Protein AF-A0AAJ4A2T1-F1 (afdb_monomer)

Secondary structure (DSSP, 8-state):
-PPPBPBHHHHHTT-BS-SSB-TT-PBPPS-TT-EEEEESSSSEEEEEESPSSB-EEEEEESS--SS---GGGS---HHHHHHHHHHHHHHHHHHHHSHHHHHHHH-EE-TT-TTS--EEE---HHHHHHHTT---SEEEEES-HHHHHHHHHEEEETTTTEEEE--S-PEEEEEEEEHHHHHHH-SSEEE-----SSHHHHHTTEEEEEPPTT--GGG-TTEEEEEEE--HHHHHHHHHHTGGGTTTS---HHHHHHHHHHH-SEEEHHHHHHHHHHH---HHHHHHHHHHTT-EEES-------S-HHHHHHHHHHHHHHHHHHB---B-----

Structure (mmCIF, N/CA/C/O backbone):
data_AF-A0AAJ4A2T1-F1
#
_entry.id   AF-A0AAJ4A2T1-F1
#
loop_
_atom_site.group_PDB
_atom_site.id
_atom_site.type_symbol
_atom_site.label_atom_id
_atom_site.label_alt_id
_atom_site.label_comp_id
_atom_site.label_asym_id
_atom_site.label_entity_id
_atom_site.label_seq_id
_atom_site.pdbx_PDB_ins_code
_atom_site.Cartn_x
_atom_site.Cartn_y
_atom_site.Cartn_z
_atom_site.occupancy
_atom_site.B_iso_or_equiv
_atom_site.auth_seq_id
_atom_site.auth_comp_id
_atom_site.auth_asym_id
_atom_site.auth_atom_id
_atom_site.pdbx_PDB_model_num
ATOM 1 N N . MET A 1 1 ? 24.682 19.706 -18.556 1.00 49.44 1 MET A N 1
ATOM 2 C CA . MET A 1 1 ? 23.283 20.122 -18.318 1.00 49.44 1 MET A CA 1
ATOM 3 C C . MET A 1 1 ? 22.646 18.964 -17.571 1.00 49.44 1 MET A C 1
ATOM 5 O O . MET A 1 1 ? 22.639 17.881 -18.144 1.00 49.44 1 MET A O 1
ATOM 9 N N . GLN A 1 2 ? 22.274 19.128 -16.295 1.00 54.22 2 GLN A N 1
ATOM 10 C CA . GLN A 1 2 ? 21.645 18.034 -15.541 1.00 54.22 2 GLN A CA 1
ATOM 11 C C . GLN A 1 2 ? 20.375 17.604 -16.276 1.00 54.22 2 GLN A C 1
ATOM 13 O O . GLN A 1 2 ? 19.576 18.455 -16.674 1.00 54.22 2 GLN A O 1
ATOM 18 N N . LYS A 1 3 ? 20.230 16.302 -16.519 1.00 74.44 3 LYS A N 1
ATOM 19 C CA . LYS A 1 3 ? 19.003 15.753 -17.091 1.00 74.44 3 LYS A CA 1
ATOM 20 C C . LYS A 1 3 ? 18.081 15.473 -15.920 1.00 74.44 3 LYS A C 1
ATOM 22 O O . LYS A 1 3 ? 18.409 14.659 -15.064 1.00 74.44 3 LYS A O 1
ATOM 27 N N . ASP A 1 4 ? 16.954 16.169 -15.876 1.00 86.88 4 ASP A N 1
ATOM 28 C CA . ASP A 1 4 ? 15.946 15.905 -14.856 1.00 86.88 4 ASP A CA 1
ATOM 29 C C . ASP A 1 4 ? 15.394 14.465 -14.985 1.00 86.88 4 ASP A C 1
ATOM 31 O O . ASP A 1 4 ? 15.573 13.808 -16.021 1.00 86.88 4 ASP A O 1
ATOM 35 N N . ILE A 1 5 ? 14.753 13.967 -13.927 1.00 91.50 5 ILE A N 1
ATOM 36 C CA . ILE A 1 5 ? 13.994 12.703 -13.929 1.00 91.50 5 ILE A CA 1
ATOM 37 C C . ILE A 1 5 ? 12.596 12.913 -14.519 1.00 91.50 5 ILE A C 1
ATOM 39 O O . ILE A 1 5 ? 12.083 14.032 -14.563 1.00 91.50 5 ILE A O 1
ATOM 43 N N . GLN A 1 6 ? 11.969 11.833 -14.987 1.00 91.38 6 GLN A N 1
ATOM 44 C CA . GLN A 1 6 ? 10.677 11.902 -15.671 1.00 91.38 6 GLN A CA 1
ATOM 45 C C . GLN A 1 6 ? 9.545 12.276 -14.711 1.00 91.38 6 GLN A C 1
ATOM 47 O O . GLN A 1 6 ? 9.468 11.760 -13.596 1.00 91.38 6 GLN A O 1
ATOM 52 N N . THR A 1 7 ? 8.607 13.105 -15.168 1.00 91.94 7 THR A N 1
ATOM 53 C CA . THR A 1 7 ? 7.273 13.207 -14.552 1.00 91.94 7 THR A CA 1
ATOM 54 C C . THR A 1 7 ? 6.453 11.942 -14.823 1.00 91.94 7 THR A C 1
ATOM 56 O O . THR A 1 7 ? 6.812 11.127 -15.675 1.00 91.94 7 THR A O 1
ATOM 59 N N . LEU A 1 8 ? 5.314 11.776 -14.139 1.00 88.69 8 LEU A N 1
ATOM 60 C CA . LEU A 1 8 ? 4.406 10.653 -14.402 1.00 88.69 8 LEU A CA 1
ATOM 61 C C . LEU A 1 8 ? 3.943 10.603 -15.870 1.00 88.69 8 LEU A C 1
ATOM 63 O O . LEU A 1 8 ? 3.938 9.529 -16.466 1.00 88.69 8 LEU A O 1
ATOM 67 N N . ASP A 1 9 ? 3.629 11.752 -16.469 1.00 87.62 9 ASP A N 1
ATOM 68 C CA . ASP A 1 9 ? 3.189 11.830 -17.867 1.00 87.62 9 ASP A CA 1
ATOM 69 C C . ASP A 1 9 ? 4.309 11.419 -18.833 1.00 87.62 9 ASP A C 1
ATOM 71 O O . ASP A 1 9 ? 4.089 10.614 -19.739 1.00 87.62 9 ASP A O 1
ATOM 75 N N . GLN A 1 10 ? 5.537 11.895 -18.599 1.00 89.50 10 GLN A N 1
ATOM 76 C CA . GLN A 1 10 ? 6.717 11.507 -19.383 1.00 89.50 10 GLN A CA 1
ATOM 77 C C . GLN A 1 10 ? 7.077 10.029 -19.203 1.00 89.50 10 GLN A C 1
ATOM 79 O O . GLN A 1 10 ? 7.546 9.381 -20.131 1.00 89.50 10 GLN A O 1
ATOM 84 N N . TYR A 1 11 ? 6.858 9.473 -18.017 1.00 89.56 11 TYR A N 1
ATOM 85 C CA . TYR A 1 11 ? 7.044 8.050 -17.775 1.00 89.56 11 TYR A CA 1
ATOM 86 C C . TYR A 1 11 ? 5.949 7.207 -18.441 1.00 89.56 11 TYR A C 1
ATOM 88 O O . TYR A 1 11 ? 6.238 6.135 -18.965 1.00 89.56 11 TYR A O 1
ATOM 96 N N . SER A 1 12 ? 4.706 7.696 -18.498 1.00 88.69 12 SER A N 1
ATOM 97 C CA . SER A 1 12 ? 3.583 6.968 -19.106 1.00 88.69 12 SER A CA 1
ATOM 98 C C . SER A 1 12 ? 3.825 6.637 -20.581 1.00 88.69 12 SER A C 1
ATOM 100 O O . SER A 1 12 ? 3.495 5.540 -21.036 1.00 88.69 12 SER A O 1
ATOM 102 N N . ILE A 1 13 ? 4.487 7.536 -21.320 1.00 88.31 13 ILE A N 1
ATOM 103 C CA . ILE A 1 13 ? 4.855 7.281 -22.714 1.00 88.31 13 ILE A CA 1
ATOM 104 C C . ILE A 1 13 ? 5.951 6.228 -22.837 1.00 88.31 13 ILE A C 1
ATOM 106 O O . ILE A 1 13 ? 6.105 5.690 -23.914 1.00 88.31 13 ILE A O 1
ATOM 110 N N . MET A 1 14 ? 6.689 5.896 -21.777 1.00 87.88 14 MET A N 1
ATOM 111 C CA . MET A 1 14 ? 7.710 4.843 -21.794 1.00 87.88 14 MET A CA 1
ATOM 112 C C . MET A 1 14 ? 7.142 3.453 -21.495 1.00 87.88 14 MET A C 1
ATOM 114 O O . MET A 1 14 ? 7.846 2.466 -21.701 1.00 87.88 14 MET A O 1
ATOM 118 N N . LEU A 1 15 ? 5.898 3.371 -21.012 1.00 89.81 15 LEU A N 1
ATOM 119 C CA . LEU A 1 15 ? 5.238 2.113 -20.685 1.00 89.81 15 LEU A CA 1
ATOM 120 C C . LEU A 1 15 ? 4.867 1.323 -21.951 1.00 89.81 15 LEU A C 1
ATOM 122 O O . LEU A 1 15 ? 4.415 1.884 -22.963 1.00 89.81 15 LEU A O 1
ATOM 126 N N . CYS A 1 16 ? 5.029 0.008 -21.872 1.00 84.50 16 CYS A N 1
ATOM 127 C CA . CYS A 1 16 ? 4.713 -0.962 -22.914 1.00 84.50 16 CYS A CA 1
ATOM 128 C C . CYS A 1 16 ? 4.432 -2.355 -22.324 1.00 84.50 16 CYS A C 1
ATOM 130 O O . CYS A 1 16 ? 4.501 -2.566 -21.111 1.00 84.50 16 CYS A O 1
ATOM 132 N N . ASP A 1 17 ? 4.105 -3.303 -23.203 1.00 76.06 17 ASP A N 1
ATOM 133 C CA . ASP A 1 17 ? 3.846 -4.696 -22.823 1.00 76.06 17 ASP A CA 1
ATOM 134 C C . ASP A 1 17 ? 5.141 -5.446 -22.476 1.00 76.06 17 ASP A C 1
ATOM 136 O O . ASP A 1 17 ? 5.145 -6.326 -21.615 1.00 76.06 17 ASP A O 1
ATOM 140 N N . ASP A 1 18 ? 6.259 -5.075 -23.109 1.00 73.25 18 ASP A N 1
ATOM 141 C CA . ASP A 1 18 ? 7.583 -5.582 -22.753 1.00 73.25 18 ASP A CA 1
ATOM 142 C C . ASP A 1 18 ? 8.094 -4.872 -21.489 1.00 73.25 18 ASP A C 1
ATOM 144 O O . ASP A 1 18 ? 8.057 -3.650 -21.353 1.00 73.25 18 ASP A O 1
ATOM 148 N N . THR A 1 19 ? 8.566 -5.660 -20.529 1.00 77.56 19 THR A N 1
ATOM 149 C CA . THR A 1 19 ? 9.046 -5.158 -19.237 1.00 77.56 19 THR A CA 1
ATOM 150 C C . THR A 1 19 ? 10.518 -4.746 -19.257 1.00 77.56 19 THR A C 1
ATOM 152 O O . THR A 1 19 ? 10.951 -4.007 -18.369 1.00 77.56 19 THR A O 1
ATOM 155 N N . LEU A 1 20 ? 11.284 -5.212 -20.248 1.00 79.88 20 LEU A N 1
ATOM 156 C CA . LEU A 1 20 ? 12.732 -5.055 -20.349 1.00 79.88 20 LEU A CA 1
ATOM 157 C C . LEU A 1 20 ? 13.148 -4.031 -21.398 1.00 79.88 20 LEU A C 1
ATOM 159 O O . LEU A 1 20 ? 14.115 -3.319 -21.146 1.00 79.88 20 LEU A O 1
ATOM 163 N N . ILE A 1 21 ? 12.473 -3.938 -22.545 1.00 83.06 21 ILE A N 1
ATOM 164 C CA . ILE A 1 21 ? 12.828 -2.977 -23.600 1.00 83.06 21 ILE A CA 1
ATOM 165 C C . ILE A 1 21 ? 11.588 -2.216 -24.046 1.00 83.06 21 ILE A C 1
ATOM 167 O O . ILE A 1 21 ? 10.609 -2.823 -24.462 1.00 83.06 21 ILE A O 1
ATOM 171 N N . ASN A 1 22 ? 11.631 -0.884 -23.996 1.00 84.69 22 ASN A N 1
ATOM 172 C CA . ASN A 1 22 ? 10.524 -0.072 -24.499 1.00 84.69 22 ASN A CA 1
ATOM 173 C C . ASN A 1 22 ? 10.656 0.269 -25.991 1.00 84.69 22 ASN A C 1
ATOM 175 O O . ASN A 1 22 ? 11.681 0.030 -26.626 1.00 84.69 22 ASN A O 1
ATOM 179 N N . HIS A 1 23 ? 9.625 0.894 -26.559 1.00 84.00 23 HIS A N 1
ATOM 180 C CA . HIS A 1 23 ? 9.595 1.275 -27.978 1.00 84.00 23 HIS A CA 1
ATOM 181 C C . HIS A 1 23 ? 10.590 2.383 -28.365 1.00 84.00 23 HIS A C 1
ATOM 183 O O . HIS A 1 23 ? 10.764 2.646 -29.550 1.00 84.00 23 HIS A O 1
ATOM 189 N N . PHE A 1 24 ? 11.268 3.006 -27.395 1.00 83.94 24 PHE A N 1
ATOM 190 C CA . PHE A 1 24 ? 12.404 3.903 -27.634 1.00 83.94 24 PHE A CA 1
ATOM 191 C C . PHE A 1 24 ? 13.757 3.169 -27.596 1.00 83.94 24 PHE A C 1
ATOM 193 O O . PHE A 1 24 ? 14.802 3.812 -27.661 1.00 83.94 24 PHE A O 1
ATOM 200 N N . GLY A 1 25 ? 13.768 1.840 -27.435 1.00 83.00 25 GLY A N 1
ATOM 201 C CA . GLY A 1 25 ? 14.989 1.043 -27.282 1.00 83.00 25 GLY A CA 1
ATOM 202 C C . GLY A 1 25 ? 15.668 1.203 -25.918 1.00 83.00 25 GLY A C 1
ATOM 203 O O . GLY A 1 25 ? 16.828 0.827 -25.755 1.00 83.00 25 GLY A O 1
ATOM 204 N N . CYS A 1 26 ? 14.982 1.771 -24.919 1.00 82.94 26 CYS A N 1
ATOM 205 C CA . CYS A 1 26 ? 15.522 1.859 -23.565 1.00 82.94 26 CYS A CA 1
ATOM 206 C C . CYS A 1 26 ? 15.451 0.493 -22.889 1.00 82.94 26 CYS A C 1
ATOM 208 O O . CYS A 1 26 ? 14.401 -0.139 -22.908 1.00 82.94 26 CYS A O 1
ATOM 210 N N . HIS A 1 27 ? 16.531 0.094 -22.216 1.00 83.94 27 HIS A N 1
ATOM 211 C CA . HIS A 1 27 ? 16.577 -1.130 -21.420 1.00 83.94 27 HIS A CA 1
ATOM 212 C C . HIS A 1 27 ? 16.267 -0.849 -19.949 1.00 83.94 27 HIS A C 1
ATOM 214 O O . HIS A 1 27 ? 16.891 0.031 -19.345 1.00 83.94 27 HIS A O 1
ATOM 220 N N . SER A 1 28 ? 15.342 -1.609 -19.368 1.00 83.88 28 SER A N 1
ATOM 221 C CA . SER A 1 28 ? 15.117 -1.675 -17.929 1.00 83.88 28 SER A CA 1
ATOM 222 C C . SER A 1 28 ? 16.105 -2.640 -17.277 1.00 83.88 28 SER A C 1
ATOM 224 O O . SER A 1 28 ? 16.678 -3.520 -17.922 1.00 83.88 28 SER A O 1
ATOM 226 N N . THR A 1 29 ? 16.319 -2.477 -15.974 1.00 85.00 29 THR A N 1
ATOM 227 C CA . THR A 1 29 ? 17.122 -3.427 -15.205 1.00 85.00 29 THR A CA 1
ATOM 228 C C . THR A 1 29 ? 16.340 -4.729 -14.983 1.00 85.00 29 THR A C 1
ATOM 230 O O . THR A 1 29 ? 15.153 -4.683 -14.665 1.00 85.00 29 THR A O 1
ATOM 233 N N . PRO A 1 30 ? 16.986 -5.908 -15.076 1.00 83.50 30 PRO A N 1
ATOM 234 C CA . PRO A 1 30 ? 16.339 -7.182 -14.757 1.00 83.50 30 PRO A CA 1
ATOM 235 C C . PRO A 1 30 ? 16.111 -7.376 -13.246 1.00 83.50 30 PRO A C 1
ATOM 237 O O . PRO A 1 30 ? 15.516 -8.369 -12.823 1.00 83.50 30 PRO A O 1
ATOM 240 N N . ARG A 1 31 ? 16.607 -6.456 -12.406 1.00 89.31 31 ARG A N 1
ATOM 241 C CA . ARG A 1 31 ? 16.460 -6.507 -10.950 1.00 89.31 31 ARG A CA 1
ATOM 242 C C . ARG A 1 31 ? 15.002 -6.290 -10.541 1.00 89.31 31 ARG A C 1
ATOM 244 O O . ARG A 1 31 ? 14.460 -5.198 -10.690 1.00 89.31 31 ARG A O 1
ATOM 251 N N . LYS A 1 32 ? 14.379 -7.325 -9.969 1.00 88.94 32 LYS A N 1
ATOM 252 C CA . LYS A 1 32 ? 12.973 -7.307 -9.518 1.00 88.94 32 LYS A CA 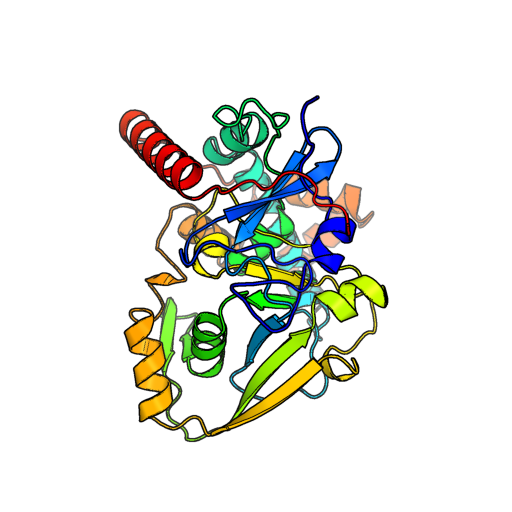1
ATOM 253 C C . LYS A 1 32 ? 12.703 -6.378 -8.326 1.00 88.94 32 LYS A C 1
ATOM 255 O O . LYS A 1 32 ? 11.537 -6.105 -8.041 1.00 88.94 32 LYS A O 1
ATOM 260 N N . ASP A 1 33 ? 13.745 -5.952 -7.623 1.00 91.12 33 ASP A N 1
ATOM 261 C CA . ASP A 1 33 ? 13.714 -5.095 -6.436 1.00 91.12 33 ASP A CA 1
ATOM 262 C C . ASP A 1 33 ? 14.127 -3.643 -6.726 1.00 91.12 33 ASP A C 1
ATOM 264 O O . ASP A 1 33 ? 14.125 -2.817 -5.810 1.00 91.12 33 ASP A O 1
ATOM 268 N N . ALA A 1 34 ? 14.465 -3.318 -7.978 1.00 93.56 34 ALA A N 1
ATOM 269 C CA . ALA A 1 34 ? 14.854 -1.969 -8.362 1.00 93.56 34 ALA A CA 1
ATOM 270 C C . ALA A 1 34 ? 13.717 -0.956 -8.169 1.00 93.56 34 ALA A C 1
ATOM 272 O O . ALA A 1 34 ? 12.530 -1.285 -8.265 1.00 93.56 34 ALA A O 1
ATOM 273 N N . LEU A 1 35 ? 14.117 0.289 -7.911 1.00 94.38 35 LEU A N 1
ATOM 274 C CA . LEU A 1 35 ? 13.230 1.422 -7.687 1.00 94.38 35 LEU A CA 1
ATOM 275 C C . LEU A 1 35 ? 13.558 2.556 -8.661 1.00 94.38 35 LEU A C 1
ATOM 277 O O . LEU A 1 35 ? 14.717 2.948 -8.791 1.00 94.38 35 LEU A O 1
ATOM 281 N N . PHE A 1 36 ? 12.544 3.113 -9.312 1.00 93.00 36 PHE A N 1
ATOM 282 C CA . PHE A 1 36 ? 12.698 4.137 -10.343 1.00 93.00 36 PHE A CA 1
ATOM 283 C C . PHE A 1 36 ? 12.150 5.476 -9.847 1.00 93.00 36 PHE A C 1
ATOM 285 O O . PHE A 1 36 ? 10.963 5.560 -9.517 1.00 93.00 36 PHE A O 1
ATOM 292 N N . PRO A 1 37 ? 12.988 6.520 -9.755 1.00 94.19 37 PRO A N 1
ATOM 293 C CA . PRO A 1 37 ? 12.549 7.830 -9.321 1.00 94.19 37 PRO A CA 1
ATOM 294 C C . PRO A 1 37 ? 11.722 8.532 -10.396 1.00 94.19 37 PRO A C 1
ATOM 296 O O . PRO A 1 37 ? 12.181 8.676 -11.525 1.00 94.19 37 PRO A O 1
ATOM 299 N N . LEU A 1 38 ? 10.542 9.024 -10.018 1.00 93.19 38 LEU A N 1
ATOM 300 C CA . LEU A 1 38 ? 9.712 9.912 -10.831 1.00 93.19 38 LEU A CA 1
ATOM 301 C C . LEU A 1 38 ? 9.504 11.249 -10.130 1.00 93.19 38 LEU A C 1
ATOM 303 O O . LEU A 1 38 ? 9.219 11.292 -8.932 1.00 93.19 38 LEU A O 1
ATOM 307 N N . LYS A 1 39 ? 9.591 12.338 -10.888 1.00 94.19 39 LYS A N 1
ATOM 308 C CA . LYS A 1 39 ? 9.355 13.698 -10.411 1.00 94.19 39 LYS A CA 1
ATOM 309 C C . LYS A 1 39 ? 7.880 13.899 -10.075 1.00 94.19 39 LYS A C 1
ATOM 311 O O . LYS A 1 39 ? 7.010 13.702 -10.923 1.00 94.19 39 LYS A O 1
ATOM 316 N N . VAL A 1 40 ? 7.609 14.342 -8.849 1.00 93.00 40 VAL A N 1
ATOM 317 C CA . VAL A 1 40 ? 6.277 14.803 -8.420 1.00 93.00 40 VAL A CA 1
ATOM 318 C C . VAL A 1 40 ? 6.179 16.314 -8.585 1.00 93.00 40 VAL A C 1
ATOM 320 O O . VAL A 1 40 ? 5.199 16.828 -9.114 1.00 93.00 40 VAL A O 1
ATOM 323 N N . ASN A 1 41 ? 7.195 17.022 -8.099 1.00 93.38 41 ASN A N 1
ATOM 324 C CA . ASN A 1 41 ? 7.369 18.467 -8.194 1.00 93.38 41 ASN A CA 1
ATOM 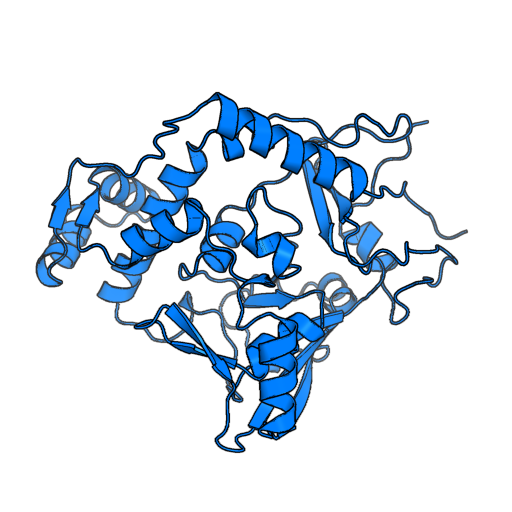325 C C . ASN A 1 41 ? 8.875 18.777 -8.110 1.00 93.38 41 ASN A C 1
ATOM 327 O O . ASN A 1 41 ? 9.690 17.860 -8.073 1.00 93.38 41 ASN A O 1
ATOM 331 N N . ASP A 1 42 ? 9.264 20.050 -8.076 1.00 92.62 42 ASP A N 1
ATOM 332 C CA . ASP A 1 42 ? 10.682 20.448 -8.069 1.00 92.62 42 ASP A CA 1
ATOM 333 C C . ASP A 1 42 ? 11.460 20.030 -6.810 1.00 92.62 42 ASP A C 1
ATOM 335 O O . ASP A 1 42 ? 12.684 20.097 -6.806 1.00 92.62 42 ASP A O 1
ATOM 339 N N . ASN A 1 43 ? 10.775 19.581 -5.754 1.00 93.62 43 ASN A N 1
ATOM 340 C CA . ASN A 1 43 ? 11.390 19.193 -4.484 1.00 93.62 43 ASN A CA 1
ATOM 341 C C . ASN A 1 43 ? 11.209 17.711 -4.138 1.00 93.62 43 ASN A C 1
ATOM 343 O O . ASN A 1 43 ? 11.964 17.187 -3.319 1.00 93.62 43 ASN A O 1
ATOM 347 N N . GLU A 1 44 ? 10.209 17.037 -4.710 1.00 95.69 44 GLU A N 1
ATOM 348 C CA . GLU A 1 44 ? 9.813 15.684 -4.320 1.00 95.69 44 GLU A CA 1
ATOM 349 C C . GLU A 1 44 ? 9.783 14.699 -5.492 1.00 95.69 44 GLU A C 1
ATOM 351 O O . GLU A 1 44 ? 9.359 15.023 -6.606 1.00 95.69 44 GLU A O 1
ATOM 356 N N . CYS A 1 45 ? 10.155 13.455 -5.197 1.00 95.12 45 CYS A N 1
ATOM 357 C CA . CYS A 1 45 ? 10.045 12.316 -6.092 1.00 95.12 45 CYS A CA 1
ATOM 358 C C . CYS A 1 45 ? 9.262 11.153 -5.462 1.00 95.12 45 CYS A C 1
ATOM 360 O O . CYS A 1 45 ? 9.125 11.030 -4.243 1.00 95.12 45 CYS A O 1
ATOM 362 N N . LEU A 1 46 ? 8.749 10.283 -6.326 1.00 93.69 46 LEU A N 1
ATOM 363 C CA . LEU A 1 46 ? 8.265 8.941 -6.008 1.00 93.69 46 LEU A CA 1
ATOM 364 C C . LEU A 1 46 ? 9.329 7.928 -6.406 1.00 93.69 46 LEU A C 1
ATOM 366 O O . LEU A 1 46 ? 10.061 8.171 -7.355 1.00 93.69 46 LEU A O 1
ATOM 370 N N . LEU A 1 47 ? 9.368 6.773 -5.750 1.00 93.88 47 LEU A N 1
ATOM 371 C CA . LEU A 1 47 ? 10.256 5.668 -6.116 1.00 93.88 47 LEU A CA 1
ATOM 372 C C . LEU A 1 47 ? 9.403 4.455 -6.510 1.00 93.88 47 LEU A C 1
ATOM 374 O O . LEU A 1 47 ? 8.908 3.743 -5.642 1.00 93.88 47 LEU A O 1
ATOM 378 N N . LEU A 1 48 ? 9.172 4.232 -7.803 1.00 92.56 48 LEU A N 1
ATOM 379 C CA . LEU A 1 48 ? 8.303 3.153 -8.284 1.00 92.56 48 LEU A CA 1
ATOM 380 C C . LEU A 1 48 ? 9.021 1.798 -8.318 1.00 92.56 48 LEU A C 1
ATOM 382 O O . LEU A 1 48 ? 10.164 1.746 -8.761 1.00 92.56 48 LEU A O 1
ATOM 386 N N . PRO A 1 49 ? 8.369 0.692 -7.923 1.00 92.06 49 PRO A N 1
ATOM 387 C CA . PRO A 1 49 ? 8.971 -0.633 -7.988 1.00 92.06 49 PRO A CA 1
ATOM 388 C C . PRO A 1 49 ? 9.009 -1.192 -9.410 1.00 92.06 49 PRO A C 1
ATOM 390 O O . PRO A 1 49 ? 8.125 -0.931 -10.226 1.00 92.06 49 PRO A O 1
ATOM 393 N N . ALA A 1 50 ? 10.024 -2.015 -9.666 1.00 90.19 50 ALA A N 1
ATOM 394 C CA . ALA A 1 50 ? 10.173 -2.789 -10.889 1.00 90.19 50 ALA A CA 1
ATOM 395 C C . ALA A 1 50 ? 9.021 -3.789 -11.135 1.00 90.19 50 ALA A C 1
ATOM 397 O O . ALA A 1 50 ? 8.420 -4.295 -10.177 1.00 90.19 50 ALA A O 1
ATOM 398 N N . PRO A 1 51 ? 8.788 -4.184 -12.404 1.00 90.31 51 PRO A N 1
ATOM 399 C CA . PRO A 1 51 ? 9.477 -3.728 -13.627 1.00 90.31 51 PRO A CA 1
ATOM 400 C C . PRO A 1 51 ? 9.157 -2.285 -14.049 1.00 90.31 51 PRO A C 1
ATOM 402 O O . PRO A 1 51 ? 8.035 -1.820 -13.874 1.00 90.31 51 PRO A O 1
ATOM 405 N N . GLU A 1 52 ? 10.140 -1.599 -14.644 1.00 88.44 52 GLU A N 1
ATOM 406 C CA . GLU A 1 52 ? 10.040 -0.179 -15.022 1.00 88.44 52 GLU A CA 1
ATOM 407 C C . GLU A 1 52 ? 9.036 0.078 -16.139 1.00 88.44 52 GLU A C 1
ATOM 409 O O . GLU A 1 52 ? 8.287 1.038 -16.054 1.00 88.44 52 GLU A O 1
ATOM 414 N N . PHE A 1 53 ? 9.019 -0.734 -17.197 1.00 89.44 53 PHE A N 1
ATOM 415 C CA . PHE A 1 53 ? 8.240 -0.409 -18.398 1.00 89.44 53 PHE A CA 1
ATOM 416 C C . PHE A 1 53 ? 6.896 -1.117 -18.482 1.00 89.44 53 PHE A C 1
ATOM 418 O O . PHE A 1 53 ? 6.131 -0.831 -19.394 1.00 89.44 53 PHE A O 1
ATOM 425 N N . SER A 1 54 ? 6.562 -1.975 -17.516 1.00 89.50 54 SER A N 1
ATOM 426 C CA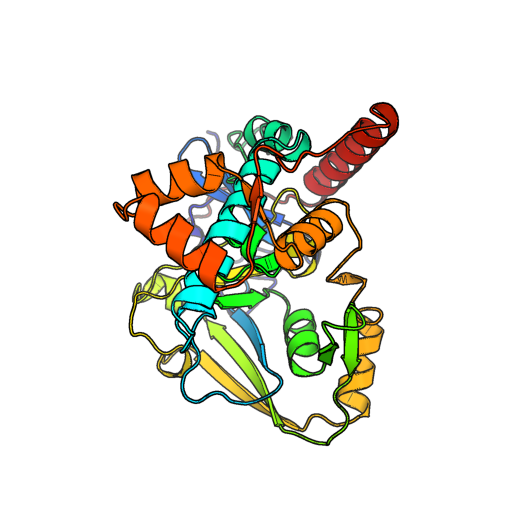 . SER A 1 54 ? 5.275 -2.673 -17.518 1.00 89.50 54 SER A CA 1
ATOM 427 C C . SER A 1 54 ? 4.116 -1.682 -17.472 1.00 89.50 54 SER A C 1
ATOM 429 O O . SER A 1 54 ? 3.940 -0.965 -16.483 1.00 89.50 54 SER A O 1
ATOM 431 N N . ALA A 1 55 ? 3.269 -1.701 -18.498 1.00 90.81 55 ALA A N 1
ATOM 432 C CA . ALA A 1 55 ? 2.002 -0.979 -18.483 1.00 90.81 55 ALA A CA 1
ATOM 433 C C . ALA A 1 55 ? 0.990 -1.591 -17.500 1.00 90.81 55 ALA A C 1
ATOM 435 O O . ALA A 1 55 ? 0.062 -0.912 -17.084 1.00 90.81 55 ALA A O 1
ATOM 436 N N . PHE A 1 56 ? 1.172 -2.838 -17.063 1.00 92.31 56 PHE A N 1
ATOM 437 C CA . PHE A 1 56 ? 0.172 -3.516 -16.243 1.00 92.31 56 PHE A CA 1
ATOM 438 C C . PHE A 1 56 ? 0.359 -3.318 -14.738 1.00 92.31 56 PHE A C 1
ATOM 440 O O . PHE A 1 56 ? 1.483 -3.301 -14.215 1.00 92.31 56 PHE A O 1
ATOM 447 N N . LEU A 1 57 ? -0.783 -3.204 -14.059 1.00 93.62 57 LEU A N 1
ATOM 448 C CA . LEU A 1 57 ? -0.977 -3.362 -12.622 1.00 93.62 57 LEU A CA 1
ATOM 449 C C . LEU A 1 57 ? -1.951 -4.515 -12.373 1.00 93.62 57 LEU A C 1
ATOM 451 O O . LEU A 1 57 ? -2.902 -4.698 -13.129 1.00 93.62 57 LEU A O 1
ATOM 455 N N . TYR A 1 58 ? -1.741 -5.266 -11.299 1.00 95.44 58 TYR A N 1
ATOM 456 C CA . TYR A 1 58 ? -2.480 -6.491 -11.015 1.00 95.44 58 TYR A CA 1
ATOM 457 C C . TYR A 1 58 ? -3.255 -6.400 -9.708 1.00 95.44 58 TYR A C 1
ATOM 459 O O . TYR A 1 58 ? -2.795 -5.800 -8.733 1.00 95.44 58 TYR A O 1
ATOM 467 N N . ARG A 1 59 ? -4.421 -7.044 -9.667 1.00 95.31 59 ARG A N 1
ATOM 468 C CA . ARG A 1 59 ? -5.222 -7.195 -8.450 1.00 95.31 59 ARG A CA 1
ATOM 469 C C . ARG A 1 59 ? -5.861 -8.575 -8.418 1.00 95.31 59 ARG A C 1
ATOM 471 O O . ARG A 1 59 ? -6.583 -8.935 -9.336 1.00 95.31 59 ARG A O 1
ATOM 478 N N . GLY A 1 60 ? -5.635 -9.309 -7.336 1.00 95.88 60 GLY A N 1
ATOM 479 C CA . GLY A 1 60 ? -6.306 -10.576 -7.071 1.00 95.88 60 GLY A CA 1
ATOM 480 C C . GLY A 1 60 ? -7.477 -10.405 -6.115 1.00 95.88 60 GLY A C 1
ATOM 481 O O . GLY A 1 60 ? -7.386 -9.641 -5.151 1.00 95.88 60 GLY A O 1
ATOM 482 N N . GLN A 1 61 ? -8.571 -11.112 -6.378 1.00 94.62 61 GLN A N 1
ATOM 483 C CA . GLN A 1 61 ? -9.702 -11.246 -5.465 1.00 94.62 61 GLN A CA 1
ATOM 484 C C . GLN A 1 61 ? -10.100 -12.713 -5.352 1.00 94.62 61 GLN A C 1
ATOM 486 O O . GLN A 1 61 ? -10.132 -13.431 -6.343 1.00 94.62 61 GLN A O 1
ATOM 491 N N . ASN A 1 62 ? -10.435 -13.147 -4.146 1.00 93.56 62 ASN A N 1
ATOM 492 C CA . ASN A 1 62 ? -10.931 -14.494 -3.875 1.00 93.56 62 ASN A CA 1
ATOM 493 C C . ASN A 1 62 ? -12.320 -14.780 -4.473 1.00 93.56 62 ASN A C 1
ATOM 495 O O . ASN A 1 62 ? -12.721 -15.933 -4.527 1.00 93.56 62 ASN A O 1
ATOM 499 N N . GLU A 1 63 ? -13.046 -13.747 -4.901 1.00 92.81 63 GLU A N 1
ATOM 500 C CA . GLU A 1 63 ? -14.350 -13.852 -5.552 1.00 92.81 63 GLU A CA 1
ATOM 501 C C . GLU A 1 63 ? -14.604 -12.643 -6.468 1.00 92.81 63 GLU A C 1
ATOM 503 O O . GLU A 1 63 ? -13.950 -11.595 -6.358 1.00 92.81 63 GLU A O 1
ATOM 508 N N . TYR A 1 64 ? -15.579 -12.777 -7.369 1.00 92.25 64 TYR A N 1
ATOM 509 C CA . TYR A 1 64 ? -16.030 -11.683 -8.221 1.00 92.25 64 TYR A CA 1
ATOM 510 C C . TYR A 1 64 ? -17.021 -10.772 -7.492 1.00 92.25 64 TYR A C 1
ATOM 512 O O . TYR A 1 64 ? -18.028 -11.223 -6.953 1.00 92.25 64 TYR A O 1
ATOM 520 N N . PHE A 1 65 ? -16.785 -9.462 -7.569 1.00 88.75 65 PHE A N 1
ATOM 521 C CA . PHE A 1 65 ? -17.726 -8.447 -7.106 1.00 88.75 65 PHE A CA 1
ATOM 522 C C . PHE A 1 65 ? -18.222 -7.635 -8.299 1.00 88.75 65 PHE A C 1
ATOM 524 O O . PHE A 1 65 ? -17.427 -6.945 -8.937 1.00 88.75 65 PHE A O 1
ATOM 531 N N . GLU A 1 66 ? -19.534 -7.651 -8.553 1.00 86.25 66 GLU A N 1
ATOM 532 C CA . GLU A 1 66 ? -20.165 -6.874 -9.633 1.00 86.25 66 GLU A CA 1
ATOM 533 C C . GLU A 1 66 ? -19.826 -5.378 -9.524 1.00 86.25 66 GLU A C 1
ATOM 535 O O . GLU A 1 66 ? -19.468 -4.733 -10.511 1.00 86.25 66 GLU A O 1
ATOM 540 N N . VAL A 1 67 ? -19.839 -4.855 -8.291 1.00 83.88 67 VAL A N 1
ATOM 541 C CA . VAL A 1 67 ? -19.418 -3.491 -7.959 1.00 83.88 67 VAL A CA 1
ATOM 542 C C . VAL A 1 67 ? -18.079 -3.524 -7.221 1.00 83.88 67 VAL A C 1
ATOM 544 O O . VAL A 1 67 ? -18.018 -3.631 -5.991 1.00 83.88 67 VAL A O 1
ATOM 547 N N . CYS A 1 68 ? -16.987 -3.380 -7.968 1.00 82.00 68 CYS A N 1
ATOM 548 C CA . CYS A 1 68 ? -15.639 -3.295 -7.421 1.00 82.00 68 CYS A CA 1
ATOM 549 C C . CYS A 1 68 ? -15.317 -1.840 -7.036 1.00 82.00 68 CYS A C 1
ATOM 551 O O . CYS A 1 68 ? -15.003 -0.994 -7.877 1.00 82.00 68 CYS A O 1
ATOM 553 N N . LYS A 1 69 ? -15.438 -1.539 -5.733 1.00 80.31 69 LYS A N 1
ATOM 554 C CA . LYS A 1 69 ? -15.183 -0.211 -5.145 1.00 80.31 69 LYS A CA 1
ATOM 555 C C . LYS A 1 69 ? -14.300 -0.277 -3.886 1.00 80.31 69 LYS A C 1
ATOM 557 O O . LYS A 1 69 ? -14.342 -1.289 -3.164 1.00 80.31 69 LYS A O 1
ATOM 562 N N . PRO A 1 70 ? -13.570 0.817 -3.572 1.00 74.62 70 PRO A N 1
ATOM 563 C CA . PRO A 1 70 ? -12.817 0.971 -2.328 1.00 74.62 70 PRO A CA 1
ATOM 564 C C . PRO A 1 70 ? -13.660 0.735 -1.074 1.00 74.62 70 PRO A C 1
ATOM 566 O O . PRO A 1 70 ? -14.863 1.012 -1.054 1.00 74.62 70 PRO A O 1
ATOM 569 N N . THR A 1 71 ? -13.024 0.288 0.008 1.00 70.00 71 THR A N 1
ATOM 570 C CA . THR A 1 71 ? -13.697 -0.151 1.243 1.00 70.00 71 THR A CA 1
ATOM 571 C C . THR A 1 71 ? -14.608 0.918 1.855 1.00 70.00 71 THR A C 1
ATOM 573 O O . THR A 1 71 ? -15.725 0.608 2.264 1.00 70.00 71 THR A O 1
ATOM 576 N N . LEU A 1 72 ? -14.192 2.192 1.877 1.00 71.19 72 LEU A N 1
ATOM 577 C CA . LEU A 1 72 ? -15.016 3.294 2.409 1.00 71.19 72 LEU A CA 1
ATOM 578 C C . LEU A 1 72 ? -16.226 3.673 1.536 1.00 71.19 72 LEU A C 1
ATOM 580 O O . LEU A 1 72 ? -17.109 4.405 2.003 1.00 71.19 72 LEU A O 1
ATOM 584 N N . SER A 1 73 ? -16.270 3.191 0.292 1.00 68.88 73 SER A N 1
ATOM 585 C CA . SER A 1 73 ? -17.390 3.389 -0.637 1.00 68.88 73 SER A CA 1
ATOM 586 C C . SER A 1 73 ? -18.440 2.276 -0.553 1.00 68.88 73 SER A C 1
ATOM 588 O O . SER A 1 73 ? -19.490 2.382 -1.184 1.00 68.88 73 SER A O 1
ATOM 590 N N . ARG A 1 74 ? -18.185 1.217 0.227 1.00 73.06 74 ARG A N 1
ATOM 591 C CA . ARG A 1 74 ? -19.144 0.132 0.480 1.00 73.06 74 ARG A CA 1
ATOM 592 C C . ARG A 1 74 ? -20.138 0.530 1.577 1.00 73.06 74 ARG A C 1
ATOM 594 O O . ARG A 1 74 ? -19.865 1.412 2.394 1.00 73.06 74 ARG A O 1
ATOM 601 N N . LYS A 1 75 ? -21.309 -0.117 1.600 1.00 76.56 75 LYS A N 1
ATOM 602 C CA . LYS A 1 75 ? -22.360 0.146 2.598 1.00 76.56 75 LYS A CA 1
ATOM 603 C C . LYS A 1 75 ? -21.834 -0.171 4.004 1.00 76.56 75 LYS A C 1
ATOM 605 O O . LYS A 1 75 ? -21.371 -1.276 4.257 1.00 76.56 75 LYS A O 1
ATOM 610 N N . MET A 1 76 ? -21.905 0.804 4.907 1.00 83.88 76 MET A N 1
ATOM 611 C CA . MET A 1 76 ? -21.406 0.709 6.282 1.00 83.88 76 MET A CA 1
ATOM 612 C C . MET A 1 76 ? -22.290 1.546 7.204 1.00 83.88 76 MET A C 1
ATOM 614 O O . MET A 1 76 ? -22.787 2.595 6.784 1.00 83.88 76 MET A O 1
ATOM 618 N N . ALA A 1 77 ? -22.477 1.105 8.451 1.00 89.12 77 ALA A N 1
ATOM 619 C CA . ALA A 1 77 ? -23.165 1.912 9.449 1.00 89.12 77 ALA A CA 1
ATOM 620 C C . ALA A 1 77 ? -22.415 3.234 9.680 1.00 89.12 77 ALA A C 1
ATOM 622 O O . ALA A 1 77 ? -21.183 3.292 9.640 1.00 89.12 77 ALA A O 1
ATOM 623 N N . ALA A 1 78 ? -23.157 4.316 9.920 1.00 88.75 78 ALA A N 1
ATOM 624 C CA . ALA A 1 78 ? -22.560 5.636 10.116 1.00 88.75 78 ALA A CA 1
ATOM 625 C C . ALA A 1 78 ? -21.603 5.668 11.322 1.00 88.75 78 ALA A C 1
ATOM 627 O O . ALA A 1 78 ? -20.550 6.303 11.247 1.00 88.75 78 ALA A O 1
ATOM 628 N N . SER A 1 79 ? -21.934 4.943 12.395 1.00 89.38 79 SER A N 1
ATOM 629 C CA . SER A 1 79 ? -21.090 4.788 13.584 1.00 89.38 79 SER A CA 1
ATOM 630 C C . SER A 1 79 ? -19.783 4.056 13.275 1.00 89.38 79 SER A C 1
ATOM 632 O O . SER A 1 79 ? -18.714 4.552 13.625 1.00 89.38 79 SER A O 1
ATOM 634 N N . ASP A 1 80 ? -19.838 2.940 12.544 1.00 89.81 80 ASP A N 1
ATOM 635 C CA . ASP A 1 80 ? -18.646 2.187 12.129 1.00 89.81 80 ASP A CA 1
ATOM 636 C C . ASP A 1 80 ? -17.741 3.010 11.214 1.00 89.81 80 ASP A C 1
ATOM 638 O O . ASP A 1 80 ? -16.510 2.957 11.319 1.00 89.81 80 ASP A O 1
ATOM 642 N N . LYS A 1 81 ? -18.345 3.797 10.317 1.00 90.31 81 LYS A N 1
ATOM 643 C CA . LYS A 1 81 ? -17.614 4.699 9.427 1.00 90.31 81 LYS A CA 1
ATOM 644 C C . LYS A 1 81 ? -16.914 5.796 10.220 1.00 90.31 81 LYS A C 1
ATOM 646 O O . LYS A 1 81 ? -15.732 6.035 9.988 1.00 90.31 81 LYS A O 1
ATOM 651 N N . LEU A 1 82 ? -17.613 6.417 11.170 1.00 93.44 82 LEU A N 1
ATOM 652 C CA . LEU A 1 82 ? -17.034 7.413 12.069 1.00 93.44 82 LEU A CA 1
ATOM 653 C C . LEU A 1 82 ? -15.871 6.819 12.872 1.00 93.44 82 LEU A C 1
ATOM 655 O O . LEU A 1 82 ? -14.780 7.384 12.848 1.00 93.44 82 LEU A O 1
ATOM 659 N N . LYS A 1 83 ? -16.067 5.656 13.509 1.00 94.00 83 LYS A N 1
ATOM 660 C CA . LYS A 1 83 ? -15.013 4.944 14.250 1.00 94.00 83 LYS A CA 1
ATOM 661 C C . LYS A 1 83 ? -13.786 4.697 13.370 1.00 94.00 83 LYS A C 1
ATOM 663 O O . LYS A 1 83 ? -12.680 5.063 13.754 1.00 94.00 83 LYS A O 1
ATOM 668 N N . SER A 1 84 ? -13.995 4.149 12.171 1.00 93.00 84 SER A N 1
ATOM 669 C CA . SER A 1 84 ? -12.910 3.824 11.234 1.00 93.00 84 SER A CA 1
ATOM 670 C C . SER A 1 84 ? -12.118 5.073 10.815 1.00 93.00 84 SER A C 1
ATOM 672 O O . SER A 1 84 ? -10.895 5.022 10.710 1.00 93.00 84 SER A O 1
ATOM 674 N N . ILE A 1 85 ? -12.798 6.207 10.598 1.00 94.06 85 ILE A N 1
ATOM 675 C CA . ILE A 1 85 ? -12.150 7.484 10.259 1.00 94.06 85 ILE A CA 1
ATOM 676 C C . ILE A 1 85 ? -11.305 7.995 11.431 1.00 94.06 85 ILE A C 1
ATOM 678 O O . ILE A 1 85 ? -10.158 8.383 11.223 1.00 94.06 85 ILE A O 1
ATOM 682 N N . LEU A 1 86 ? -11.847 7.982 12.651 1.00 96.19 86 LEU A N 1
ATOM 683 C CA . LEU A 1 86 ? -11.142 8.480 13.834 1.00 96.19 86 LEU A CA 1
ATOM 684 C C . LEU A 1 86 ? -9.928 7.605 14.179 1.00 96.19 86 LEU A C 1
ATOM 686 O O . LEU A 1 86 ? -8.849 8.138 14.404 1.00 96.19 86 LEU A O 1
ATOM 690 N N . GLN A 1 87 ? -10.056 6.277 14.115 1.00 96.31 87 GLN A N 1
ATOM 691 C CA . GLN A 1 87 ? -8.925 5.355 14.288 1.00 96.31 87 GLN A CA 1
ATOM 692 C C . GLN A 1 87 ? -7.822 5.598 13.249 1.00 96.31 87 GLN A C 1
ATOM 694 O O . GLN A 1 87 ? -6.639 5.600 13.579 1.00 96.31 87 GLN A O 1
ATOM 699 N N . LYS A 1 88 ? -8.187 5.871 11.992 1.00 96.06 88 LYS A N 1
ATOM 700 C CA . LYS A 1 88 ? -7.198 6.248 10.978 1.00 96.06 88 LYS A CA 1
ATOM 701 C C . LYS A 1 88 ? -6.496 7.564 11.330 1.00 96.06 88 LYS A C 1
ATOM 703 O O . LYS A 1 88 ? -5.288 7.670 11.156 1.00 96.06 88 LYS A O 1
ATOM 708 N N . ILE A 1 89 ? -7.226 8.560 11.836 1.00 96.12 89 ILE A N 1
ATOM 709 C CA . ILE A 1 89 ? -6.641 9.839 12.270 1.00 96.12 89 ILE A CA 1
ATOM 710 C C . ILE A 1 89 ? -5.654 9.632 13.427 1.00 96.12 89 ILE A C 1
ATOM 712 O O . ILE A 1 89 ? -4.580 10.234 13.382 1.00 96.12 89 ILE A O 1
ATOM 716 N N . GLU A 1 90 ? -5.963 8.767 14.401 1.00 96.81 90 GLU A N 1
ATOM 717 C CA . GLU A 1 90 ? -5.016 8.375 15.462 1.00 96.81 90 GLU A CA 1
ATOM 718 C C . GLU A 1 90 ? -3.716 7.846 14.849 1.00 96.81 90 GLU A C 1
ATOM 720 O O . GLU A 1 90 ? -2.636 8.387 15.092 1.00 96.81 90 GLU A O 1
ATOM 725 N N . PHE A 1 91 ? -3.830 6.849 13.967 1.00 96.56 91 PHE A N 1
ATOM 726 C CA . PHE A 1 91 ? -2.679 6.221 13.326 1.00 96.56 91 PHE A CA 1
ATOM 727 C C . PHE A 1 91 ? -1.834 7.225 12.544 1.00 96.56 91 PHE A C 1
ATOM 729 O O . PHE A 1 91 ? -0.624 7.318 12.748 1.00 96.56 91 PHE A O 1
ATOM 736 N N . LEU A 1 92 ? -2.467 8.035 11.694 1.00 95.81 92 LEU A N 1
ATOM 737 C CA . LEU A 1 92 ? -1.770 9.035 10.891 1.00 95.81 92 LEU A CA 1
ATOM 738 C C . LEU A 1 92 ? -1.086 10.100 11.750 1.00 95.81 92 LEU A C 1
ATOM 740 O O . LEU A 1 92 ? 0.023 10.526 11.423 1.00 95.81 92 LEU A O 1
ATOM 744 N N . SER A 1 93 ? -1.723 10.529 12.839 1.00 94.69 93 SER A N 1
ATOM 745 C CA . SER A 1 93 ? -1.152 11.518 13.757 1.00 94.69 93 SER A CA 1
ATOM 746 C C . SER A 1 93 ? 0.096 10.968 14.443 1.00 94.69 93 SER A C 1
ATOM 748 O O . SER A 1 93 ? 1.115 11.657 14.509 1.00 94.69 93 SER A O 1
ATOM 750 N N . THR A 1 94 ? 0.070 9.705 14.868 1.00 94.75 94 THR A N 1
ATOM 751 C CA . THR A 1 94 ? 1.229 9.044 15.479 1.00 94.75 94 THR A CA 1
ATOM 752 C C . THR A 1 94 ? 2.352 8.816 14.468 1.00 94.75 94 THR A C 1
ATOM 754 O O . THR A 1 94 ? 3.499 9.189 14.729 1.00 94.75 94 THR A O 1
ATOM 757 N N . ILE A 1 95 ? 2.033 8.312 13.274 1.00 94.88 95 ILE A N 1
ATOM 758 C CA . ILE A 1 95 ? 2.991 8.043 12.189 1.00 94.88 95 ILE A CA 1
ATOM 759 C C . ILE A 1 95 ? 3.725 9.299 11.723 1.00 94.88 95 ILE A C 1
ATOM 761 O O . ILE A 1 95 ? 4.938 9.268 11.508 1.00 94.88 95 ILE A O 1
ATOM 765 N N . LYS A 1 96 ? 3.030 10.437 11.638 1.00 93.44 96 LYS A N 1
ATOM 766 C CA . LYS A 1 96 ? 3.640 11.737 11.305 1.00 93.44 96 LYS A CA 1
ATOM 767 C C . LYS A 1 96 ? 4.698 12.182 12.312 1.00 93.44 96 LYS A C 1
ATOM 769 O O . LYS A 1 96 ? 5.610 12.924 11.959 1.00 93.44 96 LYS A O 1
ATOM 774 N N . THR A 1 97 ? 4.586 11.746 13.564 1.00 91.56 97 THR A N 1
ATOM 775 C CA . THR A 1 97 ? 5.556 12.093 14.610 1.00 91.56 97 THR A CA 1
ATOM 776 C C . THR A 1 97 ? 6.701 11.094 14.736 1.00 91.56 97 THR A C 1
ATOM 778 O O . THR A 1 97 ? 7.692 11.415 15.398 1.00 91.56 97 THR A O 1
ATOM 781 N N . TYR A 1 98 ? 6.595 9.928 14.089 1.00 92.25 98 TYR A N 1
ATOM 782 C CA . TYR A 1 98 ? 7.584 8.863 14.184 1.00 92.25 98 TYR A CA 1
ATOM 783 C C . TYR A 1 98 ? 8.948 9.299 13.613 1.00 92.25 98 TYR A C 1
ATOM 785 O O . TYR A 1 98 ? 8.986 9.874 12.519 1.00 92.25 98 TYR A O 1
ATOM 793 N N . PRO A 1 99 ? 10.079 9.046 14.307 1.00 92.12 99 PRO A N 1
ATOM 794 C CA . PRO A 1 99 ? 11.392 9.505 13.852 1.00 92.12 99 PRO A CA 1
ATOM 795 C C . PRO A 1 99 ? 11.786 9.035 12.451 1.00 92.12 99 PRO A C 1
ATOM 797 O O . PRO A 1 99 ? 12.317 9.843 11.693 1.00 92.12 99 PRO A O 1
ATOM 800 N N . LEU A 1 100 ? 11.458 7.797 12.059 1.00 92.44 100 LEU A N 1
ATOM 801 C CA . LEU A 1 100 ? 11.726 7.317 10.697 1.00 92.44 100 LEU A CA 1
ATOM 802 C C . LEU A 1 100 ? 11.028 8.194 9.647 1.00 92.44 100 LEU A C 1
ATOM 804 O O . LEU A 1 100 ? 11.665 8.635 8.695 1.00 92.44 100 LEU A O 1
ATOM 808 N N . THR A 1 101 ? 9.753 8.536 9.861 1.00 93.62 101 THR A N 1
ATOM 809 C CA . THR A 1 101 ? 8.996 9.433 8.974 1.00 93.62 101 THR A CA 1
ATOM 810 C C . THR A 1 101 ? 9.686 10.778 8.835 1.00 93.62 101 THR A C 1
ATOM 812 O O . THR A 1 101 ? 9.904 11.238 7.720 1.00 93.62 101 THR A O 1
ATOM 815 N N . LYS A 1 102 ? 10.073 11.400 9.954 1.00 92.88 102 LYS A N 1
ATOM 816 C CA . LYS A 1 102 ? 10.720 12.723 9.953 1.00 92.88 102 LYS A CA 1
ATOM 817 C C . LYS A 1 102 ? 12.045 12.726 9.193 1.00 92.88 102 LYS A C 1
ATOM 819 O O . LYS A 1 102 ? 12.365 13.695 8.503 1.00 92.88 102 LYS A O 1
ATOM 824 N N . ILE A 1 103 ? 12.806 11.640 9.301 1.00 94.56 103 ILE A N 1
ATOM 825 C CA . ILE A 1 103 ? 14.065 11.477 8.573 1.00 94.56 103 ILE A CA 1
ATOM 826 C C . ILE A 1 103 ? 13.786 11.379 7.071 1.00 94.56 103 ILE A C 1
ATOM 828 O O . ILE A 1 103 ? 14.369 12.130 6.295 1.00 94.56 103 ILE A O 1
ATOM 832 N N . PHE A 1 104 ? 12.832 10.545 6.655 1.00 94.50 104 PHE A N 1
ATOM 833 C CA . PHE A 1 104 ? 12.462 10.417 5.242 1.00 94.50 104 PHE A CA 1
ATOM 834 C C . PHE A 1 104 ? 11.833 11.686 4.644 1.00 94.50 104 PHE A C 1
ATOM 836 O O . PHE A 1 104 ? 12.036 11.956 3.465 1.00 94.50 104 PHE A O 1
ATOM 843 N N . GLN A 1 105 ? 11.133 12.500 5.442 1.00 92.75 105 GLN A N 1
ATOM 844 C CA . GLN A 1 105 ? 10.597 13.800 5.006 1.00 92.75 105 GLN A CA 1
ATOM 845 C C . GLN A 1 105 ? 11.683 14.827 4.667 1.00 92.75 105 GLN A C 1
ATOM 847 O O . GLN A 1 105 ? 11.428 15.791 3.946 1.00 92.75 105 GLN A O 1
ATOM 852 N N . THR A 1 106 ? 12.869 14.691 5.259 1.00 93.06 106 THR A N 1
ATOM 853 C CA . THR A 1 106 ? 13.919 15.713 5.187 1.00 93.06 106 THR A CA 1
ATOM 854 C C . THR A 1 106 ? 15.147 15.257 4.413 1.00 93.06 106 THR A C 1
ATOM 856 O O . THR A 1 106 ? 15.841 16.115 3.865 1.00 93.06 106 THR A O 1
ATOM 859 N N . LYS A 1 107 ? 15.387 13.943 4.314 1.00 94.25 107 LYS A N 1
ATOM 860 C CA . LYS A 1 107 ? 16.489 13.363 3.542 1.00 94.25 107 LYS A CA 1
ATOM 861 C C . LYS A 1 107 ? 16.305 13.613 2.045 1.00 94.25 107 LYS A C 1
ATOM 863 O O . LYS A 1 107 ? 15.242 13.362 1.480 1.00 94.25 107 LYS A O 1
ATOM 868 N N . TYR A 1 108 ? 17.388 14.054 1.418 1.00 94.69 108 TYR A N 1
ATOM 869 C CA . TYR A 1 108 ? 17.519 14.062 -0.028 1.00 94.69 108 TYR A CA 1
ATOM 870 C C . TYR A 1 108 ? 17.958 12.683 -0.534 1.00 94.69 108 TYR A C 1
ATOM 872 O O . TYR A 1 108 ? 18.745 11.972 0.093 1.00 94.69 108 TYR A O 1
ATOM 880 N N . PHE A 1 109 ? 17.417 12.319 -1.683 1.00 92.88 109 PHE A N 1
ATOM 881 C CA . PHE A 1 109 ? 17.733 11.139 -2.463 1.00 92.88 109 PHE A CA 1
ATOM 882 C C . PHE A 1 109 ? 18.396 11.563 -3.767 1.00 92.88 109 PHE A C 1
ATOM 884 O O . PHE A 1 109 ? 18.340 12.725 -4.167 1.00 92.88 109 PHE A O 1
ATOM 891 N N . LEU A 1 110 ? 18.980 10.572 -4.438 1.00 91.50 110 LEU A N 1
ATOM 892 C CA . LEU A 1 110 ? 19.717 10.707 -5.694 1.00 91.50 110 LEU A CA 1
ATOM 893 C C . LEU A 1 110 ? 21.075 11.419 -5.580 1.00 91.50 110 LEU A C 1
ATOM 895 O O . LEU A 1 110 ? 21.729 11.622 -6.592 1.00 91.50 110 LEU A O 1
ATOM 899 N N . GLU A 1 111 ? 21.571 11.653 -4.360 1.00 90.25 111 GLU A N 1
ATOM 900 C CA . GLU A 1 111 ? 22.855 12.331 -4.097 1.00 90.25 111 GLU A CA 1
ATOM 901 C C . GLU A 1 111 ? 24.067 11.654 -4.772 1.00 90.25 111 GLU A C 1
ATOM 903 O O . GLU A 1 111 ? 25.080 12.297 -5.033 1.00 90.25 111 GLU A O 1
ATOM 908 N N . ARG A 1 112 ? 23.965 10.353 -5.083 1.00 89.94 112 ARG A N 1
ATOM 909 C CA . ARG A 1 112 ? 24.999 9.569 -5.784 1.00 89.94 112 ARG A CA 1
ATOM 910 C C . ARG A 1 112 ? 24.992 9.750 -7.313 1.00 89.94 112 ARG A C 1
ATOM 912 O O . ARG A 1 112 ? 25.852 9.184 -7.982 1.00 89.94 112 ARG A O 1
ATOM 919 N N . TYR A 1 113 ? 24.038 10.498 -7.868 1.00 88.56 113 TYR A N 1
ATOM 920 C CA . TYR A 1 113 ? 23.822 10.652 -9.308 1.00 88.56 113 TYR A CA 1
ATOM 921 C C . TYR A 1 113 ? 24.047 12.113 -9.731 1.00 88.56 113 TYR A C 1
ATOM 923 O O . TYR A 1 113 ? 23.097 12.889 -9.769 1.00 88.56 113 TYR A O 1
ATOM 931 N N . PRO A 1 114 ? 25.287 12.515 -10.074 1.00 85.56 114 PRO A N 1
ATOM 932 C CA . PRO A 1 114 ? 25.648 13.927 -10.271 1.00 85.56 114 PRO A CA 1
ATOM 933 C C . PRO A 1 114 ? 24.901 14.615 -11.428 1.00 85.56 114 PRO A C 1
ATOM 935 O O . PRO A 1 114 ? 24.751 15.840 -11.440 1.00 85.56 114 PRO A O 1
ATOM 938 N N . ASP A 1 115 ? 24.417 13.832 -12.392 1.00 85.50 115 ASP A N 1
ATOM 939 C CA . ASP A 1 115 ? 23.701 14.319 -13.572 1.00 85.50 115 ASP A CA 1
ATOM 940 C C . ASP A 1 115 ? 22.205 14.573 -13.335 1.00 85.50 115 ASP A C 1
ATOM 942 O O . ASP A 1 115 ? 21.530 15.064 -14.243 1.00 85.50 115 ASP A O 1
ATOM 946 N N . VAL A 1 116 ? 21.694 14.263 -12.140 1.00 87.50 116 VAL A N 1
ATOM 947 C CA . VAL A 1 116 ? 20.278 14.362 -11.768 1.00 87.50 116 VAL A CA 1
ATOM 948 C C . VAL A 1 116 ? 20.133 15.261 -10.530 1.00 87.50 116 VAL A C 1
ATOM 950 O O . VAL A 1 116 ? 20.982 15.204 -9.641 1.00 87.50 116 VAL A O 1
ATOM 953 N N . PRO A 1 117 ? 19.085 16.101 -10.430 1.00 90.56 117 PRO A N 1
ATOM 954 C CA . PRO A 1 117 ? 18.822 16.856 -9.209 1.00 90.56 117 PRO A CA 1
ATOM 955 C C . PRO A 1 117 ? 18.486 15.950 -8.015 1.00 90.56 117 PRO A C 1
ATOM 957 O O . PRO A 1 117 ? 17.971 14.842 -8.166 1.00 90.56 117 PRO A O 1
ATOM 960 N N . ASN A 1 118 ? 18.725 16.452 -6.806 1.00 93.75 118 ASN A N 1
ATOM 961 C CA . ASN A 1 118 ? 18.354 15.751 -5.582 1.00 93.75 118 ASN A CA 1
ATOM 962 C C . ASN A 1 118 ? 16.888 16.015 -5.229 1.00 93.75 118 ASN A C 1
ATOM 964 O O . ASN A 1 118 ? 16.425 17.151 -5.301 1.00 93.75 118 ASN A O 1
ATOM 968 N N . TYR A 1 119 ? 16.191 14.987 -4.749 1.00 95.12 119 TYR A N 1
ATOM 969 C CA . TYR A 1 119 ? 14.769 15.065 -4.401 1.00 95.12 119 TYR A CA 1
ATOM 970 C C . TYR A 1 119 ? 14.496 14.493 -3.017 1.00 95.12 119 TYR A C 1
ATOM 972 O O . TYR A 1 119 ? 15.176 13.574 -2.575 1.00 95.12 119 TYR A O 1
ATOM 980 N N . LYS A 1 120 ? 13.469 14.993 -2.337 1.00 95.81 120 LYS A N 1
ATOM 981 C CA . LYS A 1 120 ? 12.901 14.344 -1.149 1.00 95.81 120 LYS A CA 1
ATOM 982 C C . LYS A 1 120 ? 11.886 13.284 -1.562 1.00 95.81 120 LYS A C 1
ATOM 984 O O . LYS A 1 120 ? 11.302 13.366 -2.637 1.00 95.81 120 LYS A O 1
ATOM 989 N N . LEU A 1 121 ? 11.638 12.301 -0.704 1.00 94.81 121 LEU A N 1
ATOM 990 C CA . LEU A 1 121 ? 10.593 11.312 -0.961 1.00 94.81 121 LEU A CA 1
ATOM 991 C C . LEU A 1 121 ? 9.208 11.915 -0.680 1.00 94.81 121 LEU A C 1
ATOM 993 O O . LEU A 1 121 ? 8.963 12.407 0.423 1.00 94.81 121 LEU A O 1
ATOM 997 N N . LYS A 1 122 ? 8.273 11.798 -1.630 1.00 94.06 122 LYS A N 1
ATOM 998 C CA . LYS A 1 122 ? 6.849 12.052 -1.376 1.00 94.06 122 LYS A CA 1
ATOM 999 C C . LYS A 1 122 ? 6.302 10.967 -0.444 1.00 94.06 122 LYS A C 1
ATOM 1001 O O . LYS A 1 122 ? 6.157 9.809 -0.838 1.00 94.06 122 LYS A O 1
ATOM 1006 N N . ILE A 1 123 ? 5.946 11.353 0.779 1.00 93.56 123 ILE A N 1
ATOM 1007 C CA . ILE A 1 123 ? 5.294 10.452 1.737 1.00 93.56 123 ILE A CA 1
ATOM 1008 C C . ILE A 1 123 ? 3.780 10.495 1.540 1.00 93.56 123 ILE A C 1
ATOM 1010 O O . ILE A 1 123 ? 3.146 11.534 1.737 1.00 93.56 123 ILE A O 1
ATOM 1014 N N . ASP A 1 124 ? 3.193 9.347 1.209 1.00 91.88 124 ASP A N 1
ATOM 1015 C CA . ASP A 1 124 ? 1.750 9.194 1.053 1.00 91.88 124 ASP A CA 1
ATOM 1016 C C . ASP A 1 124 ? 1.134 8.532 2.290 1.00 91.88 124 ASP A C 1
ATOM 1018 O O . ASP A 1 124 ? 1.105 7.312 2.452 1.00 91.88 124 ASP A O 1
ATOM 1022 N N . TYR A 1 125 ? 0.621 9.371 3.187 1.00 92.56 125 TYR A N 1
ATOM 1023 C CA . TYR A 1 125 ? 0.008 8.921 4.433 1.00 92.56 125 TYR A CA 1
ATOM 1024 C C . TYR A 1 125 ? -1.231 8.049 4.226 1.00 92.56 125 TYR A C 1
ATOM 1026 O O . TYR A 1 125 ? -1.439 7.113 4.996 1.00 92.56 125 TYR A O 1
ATOM 1034 N N . GLU A 1 126 ? -2.053 8.329 3.215 1.00 88.88 126 GLU A N 1
ATOM 1035 C CA . GLU A 1 126 ? -3.262 7.535 2.983 1.00 88.88 126 GLU A CA 1
ATOM 1036 C C . GLU A 1 126 ? -2.923 6.159 2.421 1.00 88.88 126 GLU A C 1
ATOM 1038 O O . GLU A 1 126 ? -3.516 5.164 2.836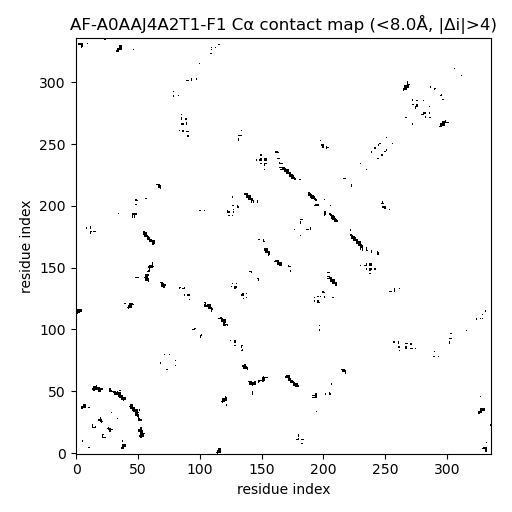 1.00 88.88 126 GLU A O 1
ATOM 1043 N N . ALA A 1 127 ? -1.914 6.081 1.554 1.00 87.31 127 ALA A N 1
ATOM 1044 C CA . ALA A 1 127 ? -1.363 4.809 1.113 1.00 87.31 127 ALA A CA 1
ATOM 1045 C C . ALA A 1 127 ? -0.788 3.994 2.278 1.00 87.31 127 ALA A C 1
ATOM 1047 O O . ALA A 1 127 ? -1.092 2.812 2.421 1.00 87.31 127 ALA A O 1
ATOM 1048 N N . ILE A 1 128 ? -0.009 4.627 3.162 1.00 92.19 128 ILE A N 1
ATOM 1049 C CA . ILE A 1 128 ? 0.514 3.957 4.359 1.00 92.19 128 ILE A CA 1
ATOM 1050 C C . ILE A 1 128 ? -0.648 3.413 5.200 1.00 92.19 128 ILE A C 1
ATOM 1052 O O . ILE A 1 128 ? -0.656 2.233 5.533 1.00 92.19 128 ILE A O 1
ATOM 1056 N N . ALA A 1 129 ? -1.665 4.227 5.497 1.00 92.88 129 ALA A N 1
ATOM 1057 C CA . ALA A 1 129 ? -2.831 3.776 6.256 1.00 92.88 129 ALA A CA 1
ATOM 1058 C C . ALA A 1 129 ? -3.523 2.563 5.612 1.00 92.88 129 ALA A C 1
ATOM 1060 O O . ALA A 1 129 ? -3.851 1.608 6.314 1.00 92.88 129 ALA A O 1
ATOM 1061 N N . GLN A 1 130 ? -3.689 2.567 4.289 1.00 88.81 130 GLN A N 1
ATOM 1062 C CA . GLN A 1 130 ? -4.289 1.456 3.552 1.00 88.81 130 GLN A CA 1
ATOM 1063 C C . GLN A 1 130 ? -3.508 0.143 3.711 1.00 88.81 130 GLN A C 1
ATOM 1065 O O . GLN A 1 130 ? -4.098 -0.875 4.069 1.00 88.81 130 GLN A O 1
ATOM 1070 N N . HIS A 1 131 ? -2.184 0.158 3.516 1.00 90.00 131 HIS A N 1
ATOM 1071 C CA . HIS A 1 131 ? -1.347 -1.047 3.651 1.00 90.00 131 HIS A CA 1
ATOM 1072 C C . HIS A 1 131 ? -1.204 -1.536 5.102 1.00 90.00 131 HIS A C 1
ATOM 1074 O O . HIS A 1 131 ? -0.840 -2.689 5.351 1.00 90.00 131 HIS A O 1
ATOM 1080 N N . TYR A 1 132 ? -1.529 -0.679 6.070 1.00 92.12 132 TYR A N 1
ATOM 1081 C CA . TYR A 1 132 ? -1.700 -1.038 7.479 1.00 92.12 132 TYR A CA 1
ATOM 1082 C C . TYR A 1 132 ? -3.175 -1.275 7.858 1.00 92.12 132 TYR A C 1
ATOM 1084 O O . TYR A 1 132 ? -3.543 -1.193 9.027 1.00 92.12 132 TYR A O 1
ATOM 1092 N N . GLU A 1 133 ? -3.998 -1.634 6.866 1.00 90.44 133 GLU A N 1
ATOM 1093 C CA . GLU A 1 133 ? -5.361 -2.176 6.991 1.00 90.44 133 GLU A CA 1
ATOM 1094 C C . GLU A 1 133 ? -6.428 -1.168 7.458 1.00 90.44 133 GLU A C 1
ATOM 1096 O O . GLU A 1 133 ? -7.582 -1.531 7.699 1.00 90.44 133 GLU A O 1
ATOM 1101 N N . PHE A 1 134 ? -6.108 0.129 7.500 1.00 91.88 134 PHE A N 1
ATOM 1102 C CA . PHE A 1 134 ? -7.118 1.160 7.727 1.00 91.88 134 PHE A CA 1
ATOM 1103 C C . PHE A 1 134 ? -7.988 1.356 6.485 1.00 91.88 134 PHE A C 1
ATOM 1105 O O . PHE A 1 134 ? -7.534 1.324 5.343 1.00 91.88 134 PHE A O 1
ATOM 1112 N N . LYS A 1 135 ? -9.277 1.627 6.703 1.00 88.38 135 LYS A N 1
ATOM 1113 C CA . LYS A 1 135 ? -10.224 1.837 5.603 1.00 88.38 135 LYS A CA 1
ATOM 1114 C C . LYS A 1 135 ? -9.921 3.151 4.872 1.00 88.38 135 LYS A C 1
ATOM 1116 O O . LYS A 1 135 ? -9.986 4.227 5.473 1.00 88.38 135 LYS A O 1
ATOM 1121 N N . THR A 1 136 ? -9.686 3.075 3.563 1.00 85.31 136 THR A N 1
ATOM 1122 C CA . THR A 1 136 ? -9.437 4.231 2.684 1.00 85.31 136 THR A CA 1
ATOM 1123 C C . THR A 1 136 ? -10.351 4.221 1.446 1.00 85.31 136 THR A C 1
ATOM 1125 O O . THR A 1 136 ? -11.182 3.325 1.258 1.00 85.31 136 THR A O 1
ATOM 1128 N N . ASN A 1 137 ? -10.242 5.272 0.622 1.00 79.69 137 ASN A N 1
ATOM 1129 C CA . ASN A 1 137 ? -10.910 5.389 -0.684 1.00 79.69 137 ASN A CA 1
ATOM 1130 C C . ASN A 1 137 ? -10.033 4.875 -1.838 1.00 79.69 137 ASN A C 1
ATOM 1132 O O . ASN A 1 137 ? -10.290 5.187 -2.996 1.00 79.69 137 ASN A O 1
ATOM 1136 N N . HIS A 1 138 ? -8.980 4.138 -1.521 1.00 82.06 138 HIS A N 1
ATOM 1137 C CA . HIS A 1 138 ? -8.030 3.630 -2.491 1.00 82.06 138 HIS A CA 1
ATOM 1138 C C . HIS A 1 138 ? -8.393 2.189 -2.865 1.00 82.06 138 HIS A C 1
ATOM 1140 O O . HIS A 1 138 ? -8.990 1.460 -2.066 1.00 82.06 138 HIS A O 1
ATOM 1146 N N . LEU A 1 139 ? -8.045 1.782 -4.083 1.00 85.88 139 LEU A N 1
ATOM 1147 C CA . LEU A 1 139 ? -8.078 0.380 -4.486 1.00 85.88 139 LEU A CA 1
ATOM 1148 C C . LEU A 1 139 ? -6.647 -0.123 -4.646 1.00 85.88 139 LEU A C 1
ATOM 1150 O O . LEU A 1 139 ? -5.859 0.492 -5.361 1.00 85.88 139 LEU A O 1
ATOM 1154 N N . ASP A 1 140 ? -6.328 -1.215 -3.954 1.00 88.06 140 ASP A N 1
ATOM 1155 C CA . ASP A 1 140 ? -4.991 -1.806 -3.960 1.00 88.06 140 ASP A CA 1
ATOM 1156 C C . ASP A 1 140 ? -4.698 -2.531 -5.271 1.00 88.06 140 ASP A C 1
ATOM 1158 O O . ASP A 1 140 ? -5.473 -3.393 -5.706 1.00 88.06 140 ASP A O 1
ATOM 1162 N N . PHE A 1 141 ? -3.539 -2.219 -5.835 1.00 91.38 141 PHE A N 1
ATOM 1163 C CA . PHE A 1 141 ? -2.915 -2.931 -6.936 1.00 91.38 141 PHE A CA 1
ATOM 1164 C C . PHE A 1 141 ? -1.468 -3.259 -6.588 1.00 91.38 141 PHE A C 1
ATOM 1166 O O . PHE A 1 141 ? -0.833 -2.602 -5.760 1.00 91.38 141 PHE A O 1
ATOM 1173 N N . SER A 1 142 ? -0.925 -4.254 -7.273 1.00 93.25 142 SER A N 1
ATOM 1174 C CA . SER A 1 142 ? 0.494 -4.564 -7.247 1.00 93.25 142 SER A CA 1
ATOM 1175 C C . SER A 1 142 ? 1.088 -4.432 -8.639 1.00 93.25 142 SER A C 1
ATOM 1177 O O . SER A 1 142 ? 0.459 -4.777 -9.639 1.00 93.25 142 SER A O 1
ATOM 1179 N N . ARG A 1 143 ? 2.339 -3.981 -8.710 1.00 91.62 143 ARG A N 1
ATOM 1180 C CA . ARG A 1 143 ? 3.155 -4.129 -9.922 1.00 91.62 143 ARG A CA 1
ATOM 1181 C C . ARG A 1 143 ? 3.584 -5.584 -10.152 1.00 91.62 143 ARG A C 1
ATOM 1183 O O . ARG A 1 143 ? 4.034 -5.922 -11.242 1.00 91.62 143 ARG A O 1
ATOM 1190 N N . ASP A 1 144 ? 3.444 -6.444 -9.143 1.00 93.50 144 ASP A N 1
ATOM 1191 C CA . ASP A 1 144 ? 3.800 -7.856 -9.205 1.00 93.50 144 ASP A CA 1
ATOM 1192 C C . ASP A 1 144 ? 2.566 -8.755 -9.352 1.00 93.50 144 ASP A C 1
ATOM 1194 O O . ASP A 1 144 ? 1.693 -8.794 -8.478 1.00 93.50 144 ASP A O 1
ATOM 1198 N N . LYS A 1 145 ? 2.514 -9.537 -10.435 1.00 95.06 145 LYS A N 1
ATOM 1199 C CA . LYS A 1 145 ? 1.435 -10.509 -10.641 1.00 95.06 145 LYS A CA 1
ATOM 1200 C C . LYS A 1 145 ? 1.451 -11.599 -9.566 1.00 95.06 145 LYS A C 1
ATOM 1202 O O . LYS A 1 145 ? 0.387 -12.069 -9.178 1.00 95.06 145 LYS A O 1
ATOM 1207 N N . GLU A 1 146 ? 2.619 -11.982 -9.042 1.00 96.94 146 GLU A N 1
ATOM 1208 C CA . GLU A 1 146 ? 2.723 -13.020 -8.006 1.00 96.94 146 GLU A CA 1
ATOM 1209 C C . GLU A 1 146 ? 2.107 -12.547 -6.682 1.00 96.94 146 GLU A C 1
ATOM 1211 O O . GLU A 1 146 ? 1.392 -13.303 -6.026 1.00 96.94 146 GLU A O 1
ATOM 1216 N N . VAL A 1 147 ? 2.299 -11.271 -6.330 1.00 96.62 147 VAL A N 1
ATOM 1217 C CA . VAL A 1 147 ? 1.663 -10.659 -5.151 1.00 96.62 147 VAL A CA 1
ATOM 1218 C C . VAL A 1 147 ? 0.144 -10.621 -5.316 1.00 96.62 147 VAL A C 1
ATOM 1220 O O . VAL A 1 147 ? -0.588 -10.969 -4.391 1.00 96.62 147 VAL A O 1
ATOM 1223 N N . ALA A 1 148 ? -0.349 -10.243 -6.499 1.00 97.31 148 ALA A N 1
ATOM 1224 C CA . ALA A 1 148 ? -1.780 -10.285 -6.782 1.00 97.31 148 ALA A CA 1
ATOM 1225 C C . ALA A 1 148 ? -2.337 -11.717 -6.697 1.00 97.31 148 ALA A C 1
ATOM 1227 O O . ALA A 1 148 ? -3.410 -11.913 -6.131 1.00 97.31 148 ALA A O 1
ATOM 1228 N N . MET A 1 149 ? -1.602 -12.721 -7.191 1.00 97.94 149 MET A N 1
ATOM 1229 C CA . MET A 1 149 ? -2.012 -14.127 -7.096 1.00 97.94 149 MET A CA 1
ATOM 1230 C C . MET A 1 149 ? -2.144 -14.566 -5.640 1.00 97.94 149 MET A C 1
ATOM 1232 O O . MET A 1 149 ? -3.151 -15.173 -5.301 1.00 97.94 149 MET A O 1
ATOM 1236 N N . PHE A 1 150 ? -1.211 -14.184 -4.760 1.00 98.12 150 PHE A N 1
ATOM 1237 C CA . PHE A 1 150 ? -1.333 -14.462 -3.326 1.00 98.12 150 PHE A CA 1
ATOM 1238 C C . PHE A 1 150 ? -2.644 -13.925 -2.736 1.00 98.12 150 PHE A C 1
ATOM 1240 O O . PHE A 1 150 ? -3.341 -14.649 -2.031 1.00 98.12 150 PHE A O 1
ATOM 1247 N N . PHE A 1 151 ? -3.016 -12.679 -3.048 1.00 96.44 151 PHE A N 1
ATOM 1248 C CA . PHE A 1 151 ? -4.278 -12.098 -2.574 1.00 96.44 151 PHE A CA 1
ATOM 1249 C C . PHE A 1 151 ? -5.525 -12.743 -3.193 1.00 96.44 151 PHE A C 1
ATOM 1251 O O . PHE A 1 151 ? -6.593 -12.706 -2.587 1.00 96.44 151 PHE A O 1
ATOM 1258 N N . MET A 1 152 ? -5.406 -13.333 -4.384 1.00 97.25 152 MET A N 1
ATOM 1259 C CA . MET A 1 152 ? -6.478 -14.105 -5.014 1.00 97.25 152 MET A CA 1
ATOM 1260 C C . MET A 1 152 ? -6.660 -15.474 -4.346 1.00 97.25 152 MET A C 1
ATOM 1262 O O . MET A 1 152 ? -7.785 -15.935 -4.188 1.00 97.25 152 MET A O 1
ATOM 1266 N N . THR A 1 153 ? -5.560 -16.129 -3.970 1.00 98.06 153 THR A N 1
ATOM 1267 C CA . THR A 1 153 ? -5.550 -17.533 -3.533 1.00 98.06 153 THR A CA 1
ATOM 1268 C C . THR A 1 153 ? -5.574 -17.728 -2.018 1.00 98.06 153 THR A C 1
ATOM 1270 O O . THR A 1 153 ? -5.742 -18.853 -1.547 1.00 98.06 153 THR A O 1
ATOM 1273 N N . CYS A 1 154 ? -5.365 -16.668 -1.239 1.00 97.19 154 CYS A N 1
ATOM 1274 C CA . CYS A 1 154 ? -5.296 -16.723 0.218 1.00 97.19 154 CYS A CA 1
ATOM 1275 C C . CYS A 1 154 ? -6.367 -15.834 0.856 1.00 97.19 154 CYS A C 1
ATOM 1277 O O . CYS A 1 154 ? -6.604 -14.710 0.421 1.00 97.19 154 CYS A O 1
ATOM 1279 N N . SER A 1 155 ? -6.953 -16.304 1.956 1.00 94.94 155 SER A N 1
ATOM 1280 C CA . SER A 1 155 ? -7.859 -15.523 2.800 1.00 94.94 155 SER A CA 1
ATOM 1281 C C . SER A 1 155 ? -7.171 -15.136 4.107 1.00 94.94 155 SER A C 1
ATOM 1283 O O . SER A 1 155 ? -6.451 -15.945 4.698 1.00 94.94 155 SER A O 1
ATOM 1285 N N . TYR A 1 156 ? -7.383 -13.901 4.560 1.00 91.88 156 TYR A N 1
ATOM 1286 C CA . TYR A 1 156 ? -6.878 -13.421 5.844 1.00 91.88 156 TYR A CA 1
ATOM 1287 C C . TYR A 1 156 ? -7.877 -13.726 6.959 1.00 91.88 156 TYR A C 1
ATOM 1289 O O . TYR A 1 156 ? -9.044 -13.354 6.866 1.00 91.88 156 TYR A O 1
ATOM 1297 N N . ASP A 1 157 ? -7.406 -14.358 8.032 1.00 89.00 157 ASP A N 1
ATOM 1298 C CA . ASP A 1 157 ? -8.143 -14.561 9.276 1.00 89.00 157 ASP A CA 1
ATOM 1299 C C . ASP A 1 157 ? -7.762 -13.457 10.279 1.00 89.00 157 ASP A C 1
ATOM 1301 O O . ASP A 1 157 ? -6.684 -13.529 10.883 1.00 89.00 157 ASP A O 1
ATOM 1305 N N . PRO A 1 158 ? -8.630 -12.453 10.521 1.00 82.12 158 PRO A N 1
ATOM 1306 C CA . PRO A 1 158 ? -8.320 -11.352 11.430 1.00 82.12 158 PRO A CA 1
ATOM 1307 C C . PRO A 1 158 ? -8.197 -11.789 12.894 1.00 82.12 158 PRO A C 1
ATOM 1309 O O . PRO A 1 158 ? -7.515 -11.127 13.675 1.00 82.12 158 PRO A O 1
ATOM 1312 N N . LYS A 1 159 ? -8.844 -12.898 13.286 1.00 81.06 159 LYS A N 1
ATOM 1313 C CA . LYS A 1 159 ? -8.828 -13.399 14.668 1.00 81.06 159 LYS A CA 1
ATOM 1314 C C . LYS A 1 159 ? -7.469 -14.000 15.004 1.00 81.06 159 LYS A C 1
ATOM 1316 O O . LYS A 1 159 ? -6.920 -13.724 16.067 1.00 81.06 159 LYS A O 1
ATOM 1321 N N . ASN A 1 160 ? -6.937 -14.813 14.094 1.00 85.88 160 ASN A N 1
ATOM 1322 C CA . ASN A 1 160 ? -5.639 -15.467 14.264 1.00 85.88 160 ASN A CA 1
ATOM 1323 C C . ASN A 1 160 ? -4.477 -14.696 13.611 1.00 85.88 160 ASN A C 1
ATOM 1325 O O . ASN A 1 160 ? -3.329 -15.116 13.748 1.00 85.88 160 ASN A O 1
ATOM 1329 N N . LYS A 1 161 ? -4.765 -13.580 12.925 1.00 85.56 161 LYS A N 1
ATOM 1330 C CA . LYS A 1 161 ? -3.812 -12.711 12.211 1.00 85.56 161 LYS A CA 1
ATOM 1331 C C . LYS A 1 161 ? -2.910 -13.470 11.244 1.00 85.56 161 LYS A C 1
ATOM 1333 O O . LYS A 1 161 ? -1.693 -13.283 11.226 1.00 85.56 161 LYS A O 1
ATOM 1338 N N . LYS A 1 162 ? -3.504 -14.369 10.468 1.00 92.25 162 LYS A N 1
ATOM 1339 C CA . LYS A 1 162 ? -2.770 -15.227 9.539 1.00 92.25 162 LYS A CA 1
ATOM 1340 C C . LYS A 1 162 ? -3.519 -15.363 8.232 1.00 92.25 162 LYS A C 1
ATOM 1342 O O . LYS A 1 162 ? -4.747 -15.345 8.213 1.00 92.25 162 LYS A O 1
ATOM 1347 N N . PHE A 1 163 ? -2.772 -15.542 7.156 1.00 95.56 163 PHE A N 1
ATOM 1348 C CA . PHE A 1 163 ? -3.355 -15.994 5.907 1.00 95.56 163 PHE A CA 1
ATOM 1349 C C . PHE A 1 163 ? -3.568 -17.505 5.950 1.00 95.56 163 PHE A C 1
ATOM 1351 O O . PHE A 1 163 ? -2.885 -18.229 6.674 1.00 95.56 163 PHE A O 1
ATOM 1358 N N . THR A 1 164 ? -4.535 -17.973 5.174 1.00 96.56 164 THR A N 1
ATOM 1359 C CA . THR A 1 164 ? -4.790 -19.391 4.922 1.00 96.56 164 THR A CA 1
ATOM 1360 C C . THR A 1 164 ? -5.055 -19.580 3.431 1.00 96.56 164 THR A C 1
ATOM 1362 O O . THR A 1 164 ? -5.726 -18.726 2.841 1.00 96.56 164 THR A O 1
ATOM 1365 N N . PRO A 1 165 ? -4.525 -20.640 2.798 1.00 97.38 165 PRO A N 1
ATOM 1366 C CA . PRO A 1 165 ? -4.828 -20.920 1.402 1.00 97.38 165 PRO A CA 1
ATOM 1367 C C . PRO A 1 165 ? -6.306 -21.299 1.259 1.00 97.38 165 PRO A C 1
ATOM 1369 O O . PRO A 1 165 ? -6.853 -22.049 2.073 1.00 97.38 165 PRO A O 1
ATOM 1372 N N . ILE A 1 166 ? -6.953 -20.783 0.218 1.00 95.94 166 ILE A N 1
ATOM 1373 C CA . ILE A 1 166 ? -8.316 -21.174 -0.148 1.00 95.94 166 ILE A CA 1
ATOM 1374 C C . ILE A 1 166 ? -8.283 -22.616 -0.666 1.00 95.94 166 ILE A C 1
ATOM 1376 O O . ILE A 1 166 ? -7.362 -23.009 -1.378 1.00 95.94 166 ILE A O 1
ATOM 1380 N N . SER A 1 167 ? -9.259 -23.430 -0.270 1.00 88.50 167 SER A N 1
ATOM 1381 C CA . SER A 1 167 ? -9.267 -24.876 -0.554 1.00 88.50 167 SER A CA 1
ATOM 1382 C C . SER A 1 167 ? -10.660 -25.436 -0.852 1.00 88.50 167 SER A C 1
ATOM 1384 O O . SER A 1 167 ? -10.869 -26.645 -0.794 1.00 88.50 167 SER A O 1
ATOM 1386 N N . ASP A 1 168 ? -11.614 -24.564 -1.176 1.00 91.25 168 ASP A N 1
ATOM 1387 C CA . ASP A 1 168 ? -13.015 -24.909 -1.432 1.00 91.25 168 ASP A CA 1
ATOM 1388 C C . ASP A 1 168 ? -13.368 -24.983 -2.928 1.00 91.25 168 ASP A C 1
ATOM 1390 O O . ASP A 1 168 ? -14.546 -25.066 -3.272 1.00 91.25 168 ASP A O 1
ATOM 1394 N N . ASP A 1 169 ? -12.365 -24.979 -3.816 1.00 91.31 169 ASP A N 1
ATOM 1395 C CA . ASP A 1 169 ? -12.536 -25.034 -5.275 1.00 91.31 169 ASP A CA 1
ATOM 1396 C C . ASP A 1 169 ? -13.369 -23.868 -5.862 1.00 91.31 169 ASP A C 1
ATOM 1398 O O . ASP A 1 169 ? -13.870 -23.965 -6.988 1.00 91.31 169 ASP A O 1
ATOM 1402 N N . SER A 1 170 ? -13.491 -22.757 -5.125 1.00 95.12 170 SER A N 1
ATOM 1403 C CA . SER A 1 170 ? -14.152 -21.524 -5.571 1.00 95.12 170 SER A CA 1
ATOM 1404 C C . SER A 1 170 ? -13.437 -20.845 -6.751 1.00 95.12 170 SER A C 1
ATOM 1406 O O . SER A 1 170 ? -12.352 -21.243 -7.184 1.00 95.12 170 SER A O 1
ATOM 1408 N N . MET A 1 171 ? -14.073 -19.815 -7.314 1.00 96.94 171 MET A N 1
ATOM 1409 C CA . MET A 1 171 ? -13.520 -19.015 -8.409 1.00 96.94 171 MET A CA 1
ATOM 1410 C C . MET A 1 171 ? -12.927 -17.715 -7.869 1.00 96.94 171 MET A C 1
ATOM 1412 O O . MET A 1 171 ? -13.648 -16.887 -7.316 1.00 96.94 171 MET A O 1
ATOM 1416 N N . GLY A 1 172 ? -11.631 -17.521 -8.091 1.00 96.81 172 GLY A N 1
ATOM 1417 C CA . GLY A 1 172 ? -10.954 -16.247 -7.884 1.00 96.81 172 GLY A CA 1
ATOM 1418 C C . GLY A 1 172 ? -10.955 -15.407 -9.157 1.00 96.81 172 GLY A C 1
ATOM 1419 O O . GLY A 1 172 ? -11.168 -15.918 -10.258 1.00 96.81 172 GLY A O 1
ATOM 1420 N N . VAL A 1 173 ? -10.687 -14.113 -9.012 1.00 97.06 173 VAL A N 1
ATOM 1421 C CA . VAL A 1 173 ? -10.587 -13.168 -10.126 1.00 97.06 173 VAL A CA 1
ATOM 1422 C C . VAL A 1 173 ? -9.229 -12.489 -10.111 1.00 97.06 173 VAL A C 1
ATOM 1424 O O . VAL A 1 173 ? -8.858 -11.835 -9.132 1.00 97.06 173 VAL A O 1
ATOM 1427 N N . MET A 1 174 ? -8.510 -12.611 -11.222 1.00 97.50 174 MET A N 1
ATOM 1428 C CA . MET A 1 174 ? -7.300 -11.853 -11.496 1.00 97.50 174 MET A CA 1
ATOM 1429 C C . MET A 1 174 ? -7.630 -10.695 -12.431 1.00 97.50 174 MET A C 1
ATOM 1431 O O . MET A 1 174 ? -8.117 -10.902 -13.540 1.00 97.50 174 MET A O 1
ATOM 1435 N N . TYR A 1 175 ? -7.336 -9.476 -11.995 1.00 96.69 175 TYR A N 1
ATOM 1436 C CA . TYR A 1 175 ? -7.449 -8.281 -12.818 1.00 96.69 175 TYR A CA 1
ATOM 1437 C C . TYR A 1 175 ? -6.079 -7.837 -13.316 1.00 96.69 175 TYR A C 1
ATOM 1439 O O . TYR A 1 175 ? -5.126 -7.774 -12.533 1.00 96.69 175 TYR A O 1
ATOM 1447 N N . SER A 1 176 ? -6.032 -7.439 -14.584 1.00 95.25 176 SER A N 1
ATOM 1448 C CA . SER A 1 176 ? -4.924 -6.707 -15.195 1.00 95.25 176 SER A CA 1
ATOM 1449 C C . SER A 1 176 ? -5.440 -5.344 -15.641 1.00 95.25 176 SER A C 1
ATOM 1451 O O . SER A 1 176 ? -6.387 -5.247 -16.417 1.00 95.25 176 SER A O 1
ATOM 1453 N N . TYR A 1 177 ? -4.833 -4.287 -15.125 1.00 92.75 177 TYR A N 1
ATOM 1454 C CA . TYR A 1 177 ? -5.181 -2.905 -15.409 1.00 92.75 177 TYR A CA 1
ATOM 1455 C C . TYR A 1 177 ? -4.070 -2.260 -16.230 1.00 92.75 177 TYR A C 1
ATOM 1457 O O . TYR A 1 177 ? -2.924 -2.219 -15.772 1.00 92.75 177 TYR A O 1
ATOM 1465 N N . ASP A 1 178 ? -4.399 -1.750 -17.417 1.00 92.19 178 ASP A N 1
ATOM 1466 C CA . ASP A 1 178 ? -3.451 -0.984 -18.225 1.00 92.19 178 ASP A CA 1
ATOM 1467 C C . ASP A 1 178 ? -3.312 0.436 -17.655 1.00 92.19 178 ASP A C 1
ATOM 1469 O O . ASP A 1 178 ? -4.130 1.337 -17.861 1.00 92.19 178 ASP A O 1
ATOM 1473 N N . PHE A 1 179 ? -2.233 0.624 -16.904 1.00 88.81 179 PHE A N 1
ATOM 1474 C CA . PHE A 1 179 ? -1.875 1.872 -16.253 1.00 88.81 179 PHE A CA 1
ATOM 1475 C C . PHE A 1 179 ? -1.535 2.981 -17.238 1.00 88.81 179 PHE A C 1
ATOM 1477 O O . PHE A 1 179 ? -1.824 4.143 -16.952 1.00 88.81 179 PHE A O 1
ATOM 1484 N N . LYS A 1 180 ? -0.980 2.645 -18.405 1.00 89.62 180 LYS A N 1
ATOM 1485 C CA . LYS A 1 180 ? -0.694 3.629 -19.447 1.00 89.62 180 LYS A CA 1
ATOM 1486 C C . LYS A 1 180 ? -1.993 4.195 -20.001 1.00 89.62 180 LYS A C 1
ATOM 1488 O O . LYS A 1 180 ? -2.160 5.414 -20.017 1.00 89.62 180 LYS A O 1
ATOM 1493 N N . LEU A 1 181 ? -2.920 3.330 -20.413 1.00 88.94 181 LEU A N 1
ATOM 1494 C CA . LEU A 1 181 ? -4.229 3.763 -20.908 1.00 88.94 181 LEU A CA 1
ATOM 1495 C C . LEU A 1 181 ? -5.009 4.517 -19.834 1.00 88.94 181 LEU A C 1
ATOM 1497 O O . LEU A 1 181 ? -5.608 5.547 -20.132 1.00 88.94 181 LEU A O 1
ATOM 1501 N N . GLY A 1 182 ? -4.920 4.075 -18.581 1.00 87.62 182 GLY A N 1
ATOM 1502 C CA . GLY A 1 182 ? -5.477 4.790 -17.442 1.00 87.62 182 GLY A CA 1
ATOM 1503 C C . GLY A 1 182 ? -5.022 6.241 -17.322 1.00 87.62 182 GLY A C 1
ATOM 1504 O O . GLY A 1 182 ? -5.857 7.131 -17.151 1.00 87.62 182 GLY A O 1
ATOM 1505 N N . ILE A 1 183 ? -3.711 6.485 -17.429 1.00 85.75 183 ILE A N 1
ATOM 1506 C CA . ILE A 1 183 ? -3.147 7.843 -17.406 1.00 85.75 183 ILE A CA 1
ATOM 1507 C C . ILE A 1 183 ? -3.642 8.636 -18.619 1.00 85.75 183 ILE A C 1
ATOM 1509 O O . ILE A 1 183 ? -4.136 9.750 -18.460 1.00 85.75 183 ILE A O 1
ATOM 1513 N N . LEU A 1 184 ? -3.552 8.056 -19.821 1.00 85.31 184 LEU A N 1
ATOM 1514 C CA . LEU A 1 184 ? -3.885 8.741 -21.074 1.00 85.31 184 LEU A CA 1
ATOM 1515 C C . LEU A 1 184 ? -5.364 9.128 -21.176 1.00 85.31 184 LEU A C 1
ATOM 1517 O O . LEU A 1 184 ? -5.682 10.208 -21.669 1.00 85.31 184 LEU A O 1
ATOM 1521 N N . GLN A 1 185 ? -6.271 8.260 -20.724 1.00 82.56 185 GLN A N 1
ATOM 1522 C CA . GLN A 1 185 ? -7.706 8.537 -20.763 1.00 82.56 185 GLN A CA 1
ATOM 1523 C C . GLN A 1 185 ? -8.143 9.521 -19.670 1.00 82.56 185 GLN A C 1
ATOM 1525 O O . GLN A 1 185 ? -9.173 10.174 -19.825 1.00 82.56 185 GLN A O 1
ATOM 1530 N N . ASN A 1 186 ? -7.377 9.641 -18.577 1.00 79.31 186 ASN A N 1
ATOM 1531 C CA . ASN A 1 186 ? -7.606 10.593 -17.482 1.00 79.31 186 ASN A CA 1
ATOM 1532 C C . ASN A 1 186 ? -9.048 10.576 -16.918 1.00 79.31 186 ASN A C 1
ATOM 1534 O O . ASN A 1 186 ? -9.593 11.592 -16.485 1.00 79.31 186 ASN A O 1
ATOM 1538 N N . ILE A 1 187 ? -9.693 9.405 -16.929 1.00 72.50 187 ILE A N 1
ATOM 1539 C CA . ILE A 1 187 ? -11.080 9.234 -16.462 1.00 72.50 187 ILE A CA 1
ATOM 1540 C C . ILE A 1 187 ? -11.191 9.095 -14.935 1.00 72.50 187 ILE A C 1
ATOM 1542 O O . ILE A 1 187 ? -12.281 9.197 -14.369 1.00 72.50 187 ILE A O 1
ATOM 1546 N N . HIS A 1 188 ? -10.070 8.874 -14.246 1.00 72.06 188 HIS A N 1
ATOM 1547 C CA . HIS A 1 188 ? -9.971 8.844 -12.789 1.00 72.06 188 HIS A CA 1
ATOM 1548 C C . HIS A 1 188 ? -8.579 9.301 -12.332 1.00 72.06 188 HIS A C 1
ATOM 1550 O O . HIS A 1 188 ? -7.626 9.298 -13.107 1.00 72.06 188 HIS A O 1
ATOM 1556 N N . SER A 1 189 ? -8.445 9.685 -11.060 1.00 72.88 189 SER A N 1
ATOM 1557 C CA . SER A 1 189 ? -7.155 10.098 -10.509 1.00 72.88 189 SER A CA 1
ATOM 1558 C C . SER A 1 189 ? -6.278 8.888 -10.206 1.00 72.88 189 SER A C 1
ATOM 1560 O O . SER A 1 189 ? -6.605 8.052 -9.362 1.00 72.88 189 SER A O 1
ATOM 1562 N N . ILE A 1 190 ? -5.121 8.810 -10.855 1.00 74.88 190 ILE A N 1
ATOM 1563 C CA . ILE A 1 190 ? -4.128 7.796 -10.517 1.00 74.88 190 ILE A CA 1
ATOM 1564 C C . ILE A 1 190 ? -3.068 8.419 -9.620 1.00 74.88 190 ILE A C 1
ATOM 1566 O O . ILE A 1 190 ? -2.506 9.466 -9.934 1.00 74.88 190 ILE A O 1
ATOM 1570 N N . ASN A 1 191 ? -2.806 7.776 -8.486 1.00 76.50 191 ASN A N 1
ATOM 1571 C CA . ASN A 1 191 ? -1.820 8.233 -7.521 1.00 76.50 191 ASN A CA 1
ATOM 1572 C C . ASN A 1 191 ? -0.832 7.093 -7.249 1.00 76.50 191 ASN A C 1
ATOM 1574 O O . ASN A 1 191 ? -1.071 6.262 -6.369 1.00 76.50 191 ASN A O 1
ATOM 1578 N N . PRO A 1 192 ? 0.272 7.023 -8.011 1.00 81.25 192 PRO A N 1
ATOM 1579 C CA . PRO A 1 192 ? 1.298 6.023 -7.768 1.00 81.25 192 PRO A CA 1
ATOM 1580 C C . PRO A 1 192 ? 1.856 6.202 -6.351 1.00 81.25 192 PRO A C 1
ATOM 1582 O O . PRO A 1 192 ? 2.252 7.308 -5.980 1.00 81.25 192 PRO A O 1
ATOM 1585 N N . ILE A 1 193 ? 1.882 5.122 -5.565 1.00 81.56 193 ILE A N 1
ATOM 1586 C CA . ILE A 1 193 ? 2.388 5.143 -4.183 1.00 81.56 193 ILE A CA 1
ATOM 1587 C C . ILE A 1 193 ? 3.910 4.985 -4.183 1.00 81.56 193 ILE A C 1
ATOM 1589 O O . ILE A 1 193 ? 4.620 5.765 -3.550 1.00 81.56 193 ILE A O 1
ATOM 1593 N N . GLY A 1 194 ? 4.404 3.964 -4.892 1.00 84.62 194 GLY A N 1
ATOM 1594 C CA . GLY A 1 194 ? 5.814 3.589 -4.866 1.00 84.62 194 GLY A CA 1
ATOM 1595 C C . GLY A 1 194 ? 6.288 3.127 -3.483 1.00 84.62 194 GLY A C 1
ATOM 1596 O O . GLY A 1 194 ? 5.499 2.753 -2.615 1.00 84.62 194 GLY A O 1
ATOM 1597 N N . PHE A 1 195 ? 7.600 3.159 -3.278 1.00 91.25 195 PHE A N 1
ATOM 1598 C CA . PHE A 1 195 ? 8.221 2.936 -1.981 1.00 91.25 195 PHE A CA 1
ATOM 1599 C C . PHE A 1 195 ? 7.730 3.974 -0.968 1.00 91.25 195 PHE A C 1
ATOM 1601 O O . PHE A 1 195 ? 7.675 5.171 -1.248 1.00 91.25 195 PHE A O 1
ATOM 1608 N N . GLN A 1 196 ? 7.447 3.503 0.240 1.00 92.50 196 GLN A N 1
ATOM 1609 C CA . GLN A 1 196 ? 7.184 4.330 1.411 1.00 92.50 196 GLN A CA 1
ATOM 1610 C C . GLN A 1 196 ? 8.165 3.916 2.517 1.00 92.50 196 GLN A C 1
ATOM 1612 O O . GLN A 1 196 ? 8.658 2.792 2.478 1.00 92.50 196 GLN A O 1
ATOM 1617 N N . PRO A 1 197 ? 8.430 4.757 3.535 1.00 88.81 197 PRO A N 1
ATOM 1618 C CA . PRO A 1 197 ? 9.422 4.476 4.589 1.00 88.81 197 PRO A CA 1
ATOM 1619 C C . PRO A 1 197 ? 9.178 3.205 5.421 1.00 88.81 197 PRO A C 1
ATOM 1621 O O . PRO A 1 197 ? 9.968 2.874 6.302 1.00 88.81 197 PRO A O 1
ATOM 1624 N N . TYR A 1 198 ? 8.068 2.519 5.173 1.00 91.00 198 TYR A N 1
ATOM 1625 C CA . TYR A 1 198 ? 7.604 1.353 5.894 1.00 91.00 198 TYR A CA 1
ATOM 1626 C C . TYR A 1 198 ? 7.547 0.139 4.976 1.00 91.00 198 TYR A C 1
ATOM 1628 O O . TYR A 1 198 ? 7.361 0.252 3.768 1.00 91.00 198 TYR A O 1
ATOM 1636 N N . SER A 1 199 ? 7.696 -1.038 5.568 1.00 87.56 199 SER A N 1
ATOM 1637 C CA . SER A 1 199 ? 7.977 -2.272 4.837 1.00 87.56 199 SER A CA 1
ATOM 1638 C C . SER A 1 199 ? 6.835 -2.718 3.908 1.00 87.56 199 SER A C 1
ATOM 1640 O O . SER A 1 199 ? 7.092 -3.143 2.782 1.00 87.56 199 SER A O 1
ATOM 1642 N N . ARG A 1 200 ? 5.572 -2.619 4.353 1.00 91.44 200 ARG A N 1
ATOM 1643 C CA . ARG A 1 200 ? 4.426 -3.245 3.668 1.00 91.44 200 ARG A CA 1
ATOM 1644 C C . ARG A 1 200 ? 4.197 -2.731 2.236 1.00 91.44 200 ARG A C 1
ATOM 1646 O O . ARG A 1 200 ? 4.116 -3.582 1.350 1.00 91.44 200 ARG A O 1
ATOM 1653 N N . PRO A 1 201 ? 4.137 -1.407 1.960 1.00 91.44 201 PRO A N 1
ATOM 1654 C CA . PRO A 1 201 ? 3.947 -0.918 0.590 1.00 91.44 201 PRO A CA 1
ATOM 1655 C C . PRO A 1 201 ? 5.027 -1.406 -0.385 1.00 91.44 201 PRO A C 1
ATOM 1657 O O . PRO A 1 201 ? 4.717 -1.823 -1.500 1.00 91.44 201 PRO A O 1
ATOM 1660 N N . ASP A 1 202 ? 6.289 -1.420 0.052 1.00 91.19 202 ASP A N 1
ATOM 1661 C CA . ASP A 1 202 ? 7.414 -1.877 -0.766 1.00 91.19 202 ASP A CA 1
ATOM 1662 C C . ASP A 1 202 ? 7.337 -3.384 -1.058 1.00 91.19 202 ASP A C 1
ATOM 1664 O O . ASP A 1 202 ? 7.395 -3.805 -2.214 1.00 91.19 202 ASP A O 1
ATOM 1668 N N . LYS A 1 203 ? 7.110 -4.209 -0.025 1.00 91.94 203 LYS A N 1
ATOM 1669 C CA . LYS A 1 203 ? 6.997 -5.672 -0.171 1.00 91.94 203 LYS A CA 1
ATOM 1670 C C . LYS A 1 203 ? 5.829 -6.104 -1.052 1.00 91.94 203 LYS A C 1
ATOM 1672 O O . LYS A 1 203 ? 5.922 -7.124 -1.726 1.00 91.94 203 LYS A O 1
ATOM 1677 N N . GLN A 1 204 ? 4.752 -5.325 -1.067 1.00 92.56 204 GLN A N 1
ATOM 1678 C CA . GLN A 1 204 ? 3.576 -5.580 -1.898 1.00 92.56 204 GLN A CA 1
ATOM 1679 C C . GLN A 1 204 ? 3.692 -4.967 -3.305 1.00 92.56 204 GLN A C 1
ATOM 1681 O O . GLN A 1 204 ? 2.766 -5.109 -4.104 1.00 92.56 204 GLN A O 1
ATOM 1686 N N . LYS A 1 205 ? 4.808 -4.288 -3.624 1.00 90.81 205 LYS A N 1
ATOM 1687 C CA . LYS A 1 205 ? 5.005 -3.484 -4.845 1.00 90.81 205 LYS A CA 1
ATOM 1688 C C . LYS A 1 205 ? 3.793 -2.602 -5.149 1.00 90.81 205 LYS A C 1
ATOM 1690 O O . LYS A 1 205 ? 3.231 -2.637 -6.247 1.00 90.81 205 LYS A O 1
ATOM 1695 N N . ALA A 1 206 ? 3.373 -1.873 -4.123 1.00 85.62 206 ALA A N 1
ATOM 1696 C CA . ALA A 1 206 ? 2.084 -1.219 -4.041 1.00 85.62 206 ALA A CA 1
ATOM 1697 C C . ALA A 1 206 ? 1.857 -0.122 -5.085 1.00 85.62 206 ALA A C 1
ATOM 1699 O O . ALA A 1 206 ? 2.664 0.796 -5.261 1.00 85.62 206 ALA A O 1
ATOM 1700 N N . PHE A 1 207 ? 0.676 -0.170 -5.692 1.00 86.69 207 PHE A N 1
ATOM 1701 C CA . PHE A 1 207 ? 0.060 0.920 -6.431 1.00 86.69 207 PHE A CA 1
ATOM 1702 C C . PHE A 1 207 ? -1.351 1.145 -5.893 1.00 86.69 207 PHE A C 1
ATOM 1704 O O . PHE A 1 207 ? -2.042 0.203 -5.512 1.00 86.69 207 PHE A O 1
ATOM 1711 N N . SER A 1 208 ? -1.790 2.400 -5.887 1.00 80.75 208 SER A N 1
ATOM 1712 C CA . SER A 1 208 ? -3.171 2.746 -5.580 1.00 80.75 208 SER A CA 1
ATOM 1713 C C . SER A 1 208 ? -3.762 3.550 -6.717 1.00 80.75 208 SER A C 1
ATOM 1715 O O . SER A 1 208 ? -3.115 4.408 -7.322 1.00 80.75 208 SER A O 1
ATOM 1717 N N . ILE A 1 209 ? -5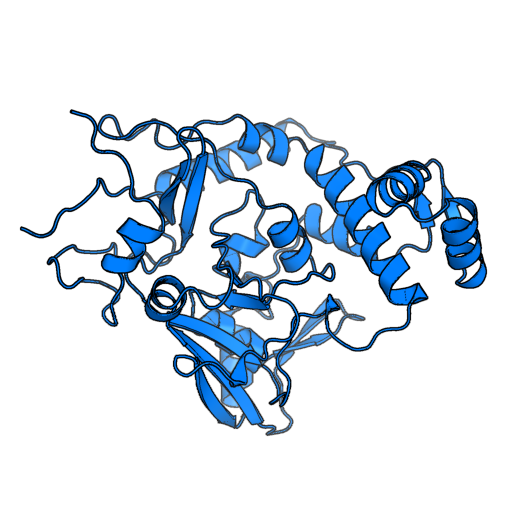.028 3.269 -6.982 1.00 73.50 209 ILE A N 1
ATOM 1718 C CA . ILE A 1 209 ? -5.856 4.087 -7.847 1.00 73.50 209 ILE A CA 1
ATOM 1719 C C . ILE A 1 209 ? -6.934 4.729 -6.978 1.00 73.50 209 ILE A C 1
ATOM 1721 O O . ILE A 1 209 ? -7.614 4.050 -6.199 1.00 73.50 209 ILE A O 1
ATOM 1725 N N . VAL A 1 210 ? -7.077 6.052 -7.099 1.00 72.81 210 VAL A N 1
ATOM 1726 C CA . VAL A 1 210 ? -8.086 6.829 -6.378 1.00 72.81 210 VAL A CA 1
ATOM 1727 C C . VAL A 1 210 ? -9.236 7.109 -7.333 1.00 72.81 210 VAL A C 1
ATOM 1729 O O . VAL A 1 210 ? -9.184 8.006 -8.171 1.00 72.81 210 VAL A O 1
ATOM 1732 N N . PHE A 1 211 ? -10.311 6.339 -7.211 1.00 65.75 211 PHE A N 1
ATOM 1733 C CA . PHE A 1 211 ? -11.481 6.571 -8.047 1.00 65.75 211 PHE A CA 1
ATOM 1734 C C . PHE A 1 211 ? -12.255 7.810 -7.604 1.00 65.75 211 PHE A C 1
ATOM 1736 O O . PHE A 1 211 ? -12.498 8.035 -6.414 1.00 65.75 211 PHE A O 1
ATOM 1743 N N . ASN A 1 212 ? -12.733 8.567 -8.588 1.00 60.25 212 ASN A N 1
ATOM 1744 C CA . ASN A 1 212 ? -13.764 9.569 -8.365 1.00 60.25 212 ASN A CA 1
ATOM 1745 C C . ASN A 1 212 ? -15.053 8.878 -7.884 1.00 60.25 212 ASN A C 1
ATOM 1747 O O . ASN A 1 212 ? -15.319 7.712 -8.195 1.00 60.25 212 ASN A O 1
ATOM 1751 N N . LYS A 1 213 ? -15.870 9.590 -7.097 1.00 59.44 213 LYS A N 1
ATOM 1752 C CA . LYS A 1 213 ? -17.136 9.044 -6.585 1.00 59.44 213 LYS A CA 1
ATOM 1753 C C . LYS A 1 213 ? -18.011 8.586 -7.763 1.00 59.44 213 LYS A C 1
ATOM 1755 O O . LYS A 1 213 ? -18.216 9.353 -8.694 1.00 59.44 213 LYS A O 1
ATOM 1760 N N . ASN A 1 214 ? -18.562 7.374 -7.647 1.00 66.62 214 ASN A N 1
ATOM 1761 C CA . ASN A 1 214 ? -19.512 6.711 -8.561 1.00 66.62 214 ASN A CA 1
ATOM 1762 C C . ASN A 1 214 ? -18.947 5.845 -9.700 1.00 66.62 214 ASN A C 1
ATOM 1764 O O . ASN A 1 214 ? -19.752 5.279 -10.429 1.00 66.62 214 ASN A O 1
ATOM 1768 N N . LEU A 1 215 ? -17.634 5.628 -9.805 1.00 75.25 215 LEU A N 1
ATOM 1769 C CA . LEU A 1 215 ? -17.078 4.687 -10.791 1.00 75.25 215 LEU A CA 1
ATOM 1770 C C . LEU A 1 215 ? -17.051 3.243 -10.257 1.00 75.25 215 LEU A C 1
ATOM 1772 O O . LEU A 1 215 ? -16.837 3.026 -9.060 1.00 75.25 215 LEU A O 1
ATOM 1776 N N . ASN A 1 216 ? -17.288 2.264 -11.129 1.00 85.44 216 ASN A N 1
ATOM 1777 C CA . ASN A 1 216 ? -17.070 0.841 -10.870 1.00 85.44 216 ASN A CA 1
ATOM 1778 C C . ASN A 1 216 ? -15.831 0.397 -11.648 1.00 85.44 216 ASN A C 1
ATOM 1780 O O . ASN A 1 216 ? -15.741 0.640 -12.846 1.00 85.44 216 ASN A O 1
ATOM 1784 N N . PHE A 1 217 ? -14.878 -0.245 -10.973 1.00 87.31 217 PHE A N 1
ATOM 1785 C CA . PHE A 1 217 ? -13.624 -0.649 -11.611 1.00 87.31 217 PHE A CA 1
ATOM 1786 C C . PHE A 1 217 ? -13.833 -1.608 -12.795 1.00 87.31 217 PHE A C 1
ATOM 1788 O O . PHE A 1 217 ? -13.063 -1.578 -13.747 1.00 87.31 217 PHE A O 1
ATOM 1795 N N . ASN A 1 218 ? -14.903 -2.404 -12.761 1.00 89.62 218 ASN A N 1
ATOM 1796 C CA . ASN A 1 218 ? -15.242 -3.335 -13.836 1.00 89.62 218 ASN A CA 1
ATOM 1797 C C . ASN A 1 218 ? -15.720 -2.651 -15.130 1.00 89.62 218 ASN A C 1
ATOM 1799 O O . ASN A 1 218 ? -15.813 -3.330 -16.146 1.00 89.62 218 ASN A O 1
ATOM 1803 N N . ASP A 1 219 ? -16.036 -1.352 -15.097 1.00 88.56 219 ASP A N 1
ATOM 1804 C CA . ASP A 1 219 ? -16.613 -0.627 -16.239 1.00 88.56 219 ASP A CA 1
ATOM 1805 C C . ASP A 1 219 ? -15.534 -0.018 -17.156 1.00 88.56 219 ASP A C 1
ATOM 1807 O O . ASP A 1 219 ? -15.861 0.632 -18.145 1.00 88.56 219 ASP A O 1
ATOM 1811 N N . PHE A 1 220 ? -14.247 -0.158 -16.823 1.00 87.38 220 PHE A N 1
ATOM 1812 C CA . PHE A 1 220 ? -13.164 0.414 -17.621 1.00 87.38 220 PHE A CA 1
ATOM 1813 C C . PHE A 1 220 ? -12.737 -0.531 -18.750 1.00 87.38 220 PHE A C 1
ATOM 1815 O O . PHE A 1 220 ? -12.301 -1.649 -18.492 1.00 87.38 220 PHE A O 1
ATOM 1822 N N . ASP A 1 221 ? -12.740 -0.035 -19.989 1.00 88.19 221 ASP A N 1
ATOM 1823 C CA . ASP A 1 221 ? -12.382 -0.809 -21.195 1.00 88.19 221 ASP A CA 1
ATOM 1824 C C . ASP A 1 221 ? -10.926 -1.318 -21.216 1.00 88.19 221 ASP A C 1
ATOM 1826 O O . ASP A 1 221 ? -10.557 -2.170 -22.019 1.00 88.19 221 ASP A O 1
ATOM 1830 N N . PHE A 1 222 ? -10.083 -0.790 -20.332 1.00 89.00 222 PHE A N 1
ATOM 1831 C CA . PHE A 1 222 ? -8.670 -1.141 -20.177 1.00 89.00 222 PHE A CA 1
ATOM 1832 C C . PHE A 1 222 ? -8.398 -1.938 -18.887 1.00 89.00 222 PHE A C 1
ATOM 1834 O O . PHE A 1 222 ? -7.265 -2.010 -18.401 1.00 89.00 222 PHE A O 1
ATOM 1841 N N . VAL A 1 223 ? -9.451 -2.552 -18.339 1.00 92.50 223 VAL A N 1
ATOM 1842 C CA . VAL A 1 223 ? -9.391 -3.589 -17.307 1.00 92.50 223 VAL A CA 1
ATOM 1843 C C . VAL A 1 223 ? -9.711 -4.934 -17.942 1.00 92.50 223 VAL A C 1
ATOM 1845 O O . VAL A 1 223 ? -10.803 -5.159 -18.456 1.00 92.50 223 VAL A O 1
ATOM 1848 N N . GLN A 1 224 ? -8.768 -5.862 -17.850 1.00 94.56 224 GLN A N 1
ATOM 1849 C CA . GLN A 1 224 ? -8.990 -7.265 -18.177 1.00 94.56 224 GLN A CA 1
ATOM 1850 C C . GLN A 1 224 ? -9.242 -8.052 -16.895 1.00 94.56 224 GLN A C 1
ATOM 1852 O O . GLN A 1 224 ? -8.618 -7.788 -15.864 1.00 94.56 224 GLN A O 1
ATOM 1857 N N . LYS A 1 225 ? -10.148 -9.028 -16.967 1.00 95.56 225 LYS A N 1
ATOM 1858 C CA . LYS A 1 225 ? -10.459 -9.943 -15.869 1.00 95.56 225 LYS A CA 1
ATOM 1859 C C . LYS A 1 225 ? -10.341 -11.390 -16.334 1.00 95.56 225 LYS A C 1
ATOM 1861 O O . LYS A 1 225 ? -10.830 -11.741 -17.405 1.00 95.56 225 LYS A O 1
ATOM 1866 N N . GLU A 1 226 ? -9.731 -12.216 -15.500 1.00 96.62 226 GLU A N 1
ATOM 1867 C CA . GLU A 1 226 ? -9.604 -13.658 -15.685 1.00 96.62 226 GLU A CA 1
ATOM 1868 C C . GLU A 1 226 ? -10.196 -14.355 -14.457 1.00 96.62 226 GLU A C 1
ATOM 1870 O O . GLU A 1 226 ? -9.760 -14.113 -13.330 1.00 96.62 226 GLU A O 1
ATOM 1875 N N . GLU A 1 227 ? -11.196 -15.212 -14.664 1.00 96.75 227 GLU A N 1
ATOM 1876 C CA . GLU A 1 227 ? -11.741 -16.067 -13.608 1.00 96.75 227 GLU A CA 1
ATOM 1877 C C . GLU A 1 227 ? -10.945 -17.373 -13.552 1.00 96.75 227 GLU A C 1
ATOM 1879 O O . GLU A 1 227 ? -10.803 -18.077 -14.554 1.00 96.75 227 GLU A O 1
ATOM 1884 N N . ILE A 1 228 ? -10.406 -17.697 -12.378 1.00 96.62 228 ILE A N 1
ATOM 1885 C CA . ILE A 1 228 ? -9.484 -18.817 -12.177 1.00 96.62 228 ILE A CA 1
ATOM 1886 C C . ILE A 1 228 ? -10.029 -19.720 -11.075 1.00 96.62 228 ILE A C 1
ATOM 1888 O O . ILE A 1 228 ? -10.320 -19.260 -9.971 1.00 96.62 228 ILE A O 1
ATOM 1892 N N . LYS A 1 229 ? -10.119 -21.025 -11.351 1.00 96.88 229 LYS A N 1
ATOM 1893 C CA . LYS A 1 229 ? -10.487 -22.015 -10.334 1.00 96.88 229 LYS A CA 1
ATOM 1894 C C . LYS A 1 229 ? -9.379 -22.131 -9.282 1.00 96.88 229 LYS A C 1
ATOM 1896 O O . LYS A 1 229 ? -8.234 -22.458 -9.608 1.00 96.88 229 LYS A O 1
ATOM 1901 N N . LEU A 1 230 ? -9.731 -21.924 -8.017 1.00 96.69 230 LEU A N 1
ATOM 1902 C CA . LEU A 1 230 ? -8.827 -21.959 -6.868 1.00 96.69 230 LEU A CA 1
ATOM 1903 C C . LEU A 1 230 ? -8.593 -23.393 -6.388 1.00 96.69 230 LEU A C 1
ATOM 1905 O O . LEU A 1 230 ? -9.044 -23.807 -5.323 1.00 96.69 230 LEU A O 1
ATOM 1909 N N . THR A 1 231 ? -7.878 -24.165 -7.208 1.00 96.75 231 THR A N 1
ATOM 1910 C CA . THR A 1 231 ? -7.454 -25.519 -6.829 1.00 96.75 231 THR A CA 1
ATOM 1911 C C . THR A 1 231 ? -6.517 -25.477 -5.624 1.00 96.75 231 THR A C 1
ATOM 1913 O O . THR A 1 231 ? -5.701 -24.561 -5.491 1.00 96.75 231 THR A O 1
ATOM 1916 N N . LYS A 1 232 ? -6.568 -26.519 -4.789 1.00 97.00 232 LYS A N 1
ATOM 1917 C CA . LYS A 1 232 ? -5.685 -26.664 -3.624 1.00 97.00 232 LYS A CA 1
ATOM 1918 C C . LYS A 1 232 ? -4.199 -26.461 -3.968 1.00 97.00 232 LYS A C 1
ATOM 1920 O O . LYS A 1 232 ? -3.530 -25.687 -3.295 1.00 97.00 232 LYS A O 1
ATOM 1925 N N . GLU A 1 233 ? -3.712 -27.095 -5.037 1.00 97.00 233 GLU A N 1
ATOM 1926 C CA . GLU A 1 233 ? -2.311 -26.992 -5.478 1.00 97.00 233 GLU A CA 1
ATOM 1927 C C . GLU A 1 233 ? -1.913 -25.545 -5.814 1.00 97.00 233 GLU A C 1
ATOM 1929 O O . GLU A 1 233 ? -0.865 -25.066 -5.377 1.00 97.00 233 GLU A O 1
ATOM 1934 N N . LEU A 1 234 ? -2.766 -24.823 -6.551 1.00 97.25 234 LEU A N 1
ATOM 1935 C CA . LEU A 1 234 ? -2.533 -23.419 -6.894 1.00 97.25 234 LEU A CA 1
ATOM 1936 C C . LEU A 1 234 ? -2.440 -22.547 -5.636 1.00 97.25 234 LEU A C 1
ATOM 1938 O O . LEU A 1 234 ? -1.541 -21.711 -5.528 1.00 97.25 234 LEU A O 1
ATOM 1942 N N . CYS A 1 235 ? -3.365 -22.737 -4.695 1.00 98.12 235 CYS A N 1
ATOM 1943 C CA . CYS A 1 235 ? -3.428 -21.922 -3.491 1.00 98.12 235 CYS A CA 1
ATOM 1944 C C . CYS A 1 235 ? -2.272 -22.197 -2.532 1.00 98.12 235 CYS A C 1
ATOM 1946 O O . CYS A 1 235 ? -1.676 -21.251 -2.015 1.00 98.12 235 CYS A O 1
ATOM 1948 N N . GLU A 1 236 ? -1.906 -23.466 -2.339 1.00 98.25 236 GLU A N 1
ATOM 1949 C CA . GLU A 1 236 ? -0.748 -23.858 -1.527 1.00 98.25 236 GLU A CA 1
ATOM 1950 C C . GLU A 1 236 ? 0.559 -23.331 -2.135 1.00 98.25 236 GLU A C 1
ATOM 1952 O O . GLU A 1 236 ? 1.369 -22.745 -1.418 1.00 98.25 236 GLU A O 1
ATOM 1957 N N . LYS A 1 237 ? 0.721 -23.395 -3.466 1.00 98.06 237 LYS A N 1
ATOM 1958 C CA . LYS A 1 237 ? 1.893 -22.840 -4.164 1.00 98.06 237 LYS A CA 1
ATOM 1959 C C . LYS A 1 237 ? 2.136 -21.368 -3.824 1.00 98.06 237 LYS A C 1
ATOM 1961 O O . LYS A 1 237 ? 3.263 -20.991 -3.499 1.00 98.06 237 LYS A O 1
ATOM 1966 N N . TYR A 1 238 ? 1.115 -20.517 -3.947 1.00 98.31 238 TYR A N 1
ATOM 1967 C CA . TYR A 1 238 ? 1.273 -19.084 -3.671 1.00 98.31 238 TYR A CA 1
ATOM 1968 C C . TYR A 1 238 ? 1.351 -18.790 -2.173 1.00 98.31 238 TYR A C 1
ATOM 1970 O O . TYR A 1 238 ? 2.098 -17.899 -1.770 1.00 98.31 238 TYR A O 1
ATOM 1978 N N . TYR A 1 239 ? 0.657 -19.558 -1.334 1.00 98.31 239 TYR A N 1
ATOM 1979 C CA . TYR A 1 239 ? 0.807 -19.466 0.115 1.00 98.31 239 TYR A CA 1
ATOM 1980 C C . TYR A 1 239 ? 2.260 -19.721 0.557 1.00 98.31 239 TYR A C 1
ATOM 1982 O O . TYR A 1 239 ? 2.834 -18.895 1.274 1.00 98.31 239 TYR A O 1
ATOM 1990 N N . ASP A 1 240 ? 2.882 -20.796 0.067 1.00 98.38 240 ASP A N 1
ATOM 1991 C CA . ASP A 1 240 ? 4.264 -21.168 0.394 1.00 98.38 240 ASP A CA 1
ATOM 1992 C C . ASP A 1 240 ? 5.283 -20.189 -0.200 1.00 98.38 240 ASP A C 1
ATOM 1994 O O . ASP A 1 240 ? 6.228 -19.780 0.480 1.00 98.38 240 ASP A O 1
ATOM 1998 N N . MET A 1 241 ? 5.065 -19.732 -1.441 1.00 98.00 241 MET A N 1
ATOM 1999 C CA . MET A 1 241 ? 5.910 -18.729 -2.105 1.00 98.00 241 MET A CA 1
ATOM 2000 C C . MET A 1 241 ? 6.109 -17.474 -1.239 1.00 98.00 241 MET A C 1
ATOM 2002 O O . MET A 1 241 ? 7.221 -16.932 -1.164 1.00 98.00 241 MET A O 1
ATOM 2006 N N . PHE A 1 242 ? 5.050 -17.042 -0.549 1.00 97.75 242 PHE A N 1
ATOM 2007 C CA . PHE A 1 242 ? 5.049 -15.871 0.328 1.00 97.75 242 PHE A CA 1
ATOM 2008 C C . PHE A 1 242 ? 5.188 -16.199 1.821 1.00 97.75 242 PHE A C 1
ATOM 2010 O O . PHE A 1 242 ? 4.995 -15.305 2.650 1.00 97.75 242 PHE A O 1
ATOM 2017 N N . GLU A 1 243 ? 5.557 -17.437 2.168 1.00 97.38 243 GLU A N 1
ATOM 2018 C CA . GLU A 1 243 ? 5.769 -17.904 3.548 1.00 97.38 243 GLU A CA 1
ATOM 2019 C C . GLU A 1 243 ? 4.555 -17.618 4.445 1.00 97.38 243 GLU A C 1
ATOM 2021 O O . GLU A 1 243 ? 4.649 -16.990 5.501 1.00 97.38 243 GLU A O 1
ATOM 2026 N N . GLY A 1 244 ? 3.368 -17.992 3.965 1.00 96.06 244 GLY A N 1
ATOM 2027 C CA . GLY A 1 244 ? 2.104 -17.729 4.650 1.00 96.06 244 GLY A CA 1
ATOM 2028 C C . GLY A 1 244 ? 1.759 -16.244 4.798 1.00 96.06 244 GLY A C 1
ATOM 2029 O O . GLY A 1 244 ? 0.995 -15.862 5.684 1.00 96.06 244 GLY A O 1
ATOM 2030 N N . GLY A 1 245 ? 2.334 -15.396 3.943 1.00 96.06 245 GLY A N 1
ATOM 2031 C CA . GLY A 1 245 ? 2.151 -13.947 3.937 1.00 96.06 245 GLY A CA 1
ATOM 2032 C C . GLY A 1 245 ? 3.231 -13.172 4.691 1.00 96.06 245 GLY A C 1
ATOM 2033 O O . GLY A 1 245 ? 3.250 -11.945 4.593 1.00 96.06 245 GLY A O 1
ATOM 2034 N N . ALA A 1 246 ? 4.166 -13.836 5.381 1.00 94.81 246 ALA A N 1
ATOM 2035 C CA . ALA A 1 246 ? 5.226 -13.169 6.144 1.00 94.81 246 ALA A CA 1
ATOM 2036 C C . ALA A 1 246 ? 6.118 -12.263 5.274 1.00 94.81 246 ALA A C 1
ATOM 2038 O O . ALA A 1 246 ? 6.582 -11.222 5.742 1.00 94.81 246 ALA A O 1
ATOM 2039 N N . LYS A 1 247 ? 6.299 -12.601 3.987 1.00 95.19 247 LYS A N 1
ATOM 2040 C CA . LYS A 1 247 ? 7.032 -11.750 3.031 1.00 95.19 247 LYS A CA 1
ATOM 2041 C C . LYS A 1 247 ? 6.315 -10.439 2.698 1.00 95.19 247 LYS A C 1
ATOM 2043 O O . LYS A 1 247 ? 6.988 -9.467 2.369 1.00 95.19 247 LYS A O 1
ATOM 2048 N N . LEU A 1 248 ? 4.981 -10.411 2.771 1.00 94.50 248 LEU A N 1
ATOM 2049 C CA . LEU A 1 248 ? 4.131 -9.270 2.391 1.00 94.50 248 LEU A CA 1
ATOM 2050 C C . LEU A 1 248 ? 3.629 -8.463 3.593 1.00 94.50 248 LEU A C 1
ATOM 2052 O O . LEU A 1 248 ? 3.361 -7.266 3.472 1.00 94.50 248 LEU A O 1
ATOM 2056 N N . PHE A 1 249 ? 3.514 -9.120 4.746 1.00 93.06 249 PHE A N 1
ATOM 2057 C CA . PHE A 1 249 ? 3.065 -8.563 6.019 1.00 93.06 249 PHE A CA 1
ATOM 2058 C C . PHE A 1 249 ? 4.115 -8.840 7.101 1.00 93.06 249 PHE A C 1
ATOM 2060 O O . PHE A 1 249 ? 3.833 -9.551 8.070 1.00 93.06 249 PHE A O 1
ATOM 2067 N N . PRO A 1 250 ? 5.342 -8.312 6.949 1.00 89.81 250 PRO A N 1
ATOM 2068 C CA . PRO A 1 250 ? 6.359 -8.476 7.973 1.00 89.81 250 PRO A CA 1
ATOM 2069 C C . PRO A 1 250 ? 5.875 -7.863 9.290 1.00 89.81 250 PRO A C 1
ATOM 2071 O O . PRO A 1 250 ? 5.184 -6.838 9.319 1.00 89.81 250 PRO A O 1
ATOM 2074 N N . LYS A 1 251 ? 6.248 -8.508 10.395 1.00 86.44 251 LYS A N 1
ATOM 2075 C CA . LYS A 1 251 ? 5.950 -8.009 11.732 1.00 86.44 251 LYS A CA 1
ATOM 2076 C C . LYS A 1 251 ? 6.886 -6.844 12.052 1.00 86.44 251 LYS A C 1
ATOM 2078 O O . LYS A 1 251 ? 8.090 -7.040 12.199 1.00 86.44 251 LYS A O 1
ATOM 2083 N N . ASP A 1 252 ? 6.319 -5.651 12.170 1.00 87.19 252 ASP A N 1
ATOM 2084 C CA . ASP A 1 252 ? 7.026 -4.426 12.548 1.00 87.19 252 ASP A CA 1
ATOM 2085 C C . ASP A 1 252 ? 6.234 -3.606 13.584 1.00 87.19 252 ASP A C 1
ATOM 2087 O O . ASP A 1 252 ? 5.048 -3.840 13.822 1.00 87.19 252 ASP A O 1
ATOM 2091 N N . GLU A 1 253 ? 6.889 -2.636 14.220 1.00 89.12 253 GLU A N 1
ATOM 2092 C CA . GLU A 1 253 ? 6.270 -1.781 15.249 1.00 89.12 253 GLU A CA 1
ATOM 2093 C C . GLU A 1 253 ? 5.062 -0.985 14.721 1.00 89.12 253 GLU A C 1
ATOM 2095 O O . GLU A 1 253 ? 4.139 -0.659 15.467 1.00 89.12 253 GLU A O 1
ATOM 2100 N N . ILE A 1 254 ? 5.038 -0.702 13.416 1.00 91.94 254 ILE A N 1
ATOM 2101 C CA . ILE A 1 254 ? 3.947 0.016 12.757 1.00 91.94 254 ILE A CA 1
ATOM 2102 C C . ILE A 1 254 ? 2.715 -0.881 12.662 1.00 91.94 254 ILE A C 1
ATOM 2104 O O . ILE A 1 254 ? 1.599 -0.423 12.904 1.00 91.94 254 ILE A O 1
ATOM 2108 N N . SER A 1 255 ? 2.910 -2.166 12.366 1.00 90.69 255 SER A N 1
ATOM 2109 C CA . SER A 1 255 ? 1.851 -3.171 12.336 1.00 90.69 255 SER A CA 1
ATOM 2110 C C . SER A 1 255 ? 1.269 -3.440 13.719 1.00 90.69 255 SER A C 1
ATOM 2112 O O . SER A 1 255 ? 0.057 -3.617 13.846 1.00 90.69 255 SER A O 1
ATOM 2114 N N . GLU A 1 256 ? 2.102 -3.418 14.762 1.00 90.81 256 GLU A N 1
ATOM 2115 C CA . GLU A 1 256 ? 1.650 -3.552 16.148 1.00 90.81 256 GLU A CA 1
ATOM 2116 C C . GLU A 1 256 ? 0.809 -2.343 16.569 1.00 90.81 256 GLU A C 1
ATOM 2118 O O . GLU A 1 256 ? -0.305 -2.527 17.065 1.00 90.81 256 GLU A O 1
ATOM 2123 N N . LEU A 1 257 ? 1.272 -1.124 16.266 1.00 93.19 257 LEU A N 1
ATOM 2124 C CA . LEU A 1 257 ? 0.505 0.100 16.501 1.00 93.19 257 LEU A CA 1
ATOM 2125 C C . LEU A 1 257 ? -0.826 0.096 15.736 1.00 93.19 257 LEU A C 1
ATOM 2127 O O . LEU A 1 257 ? -1.876 0.394 16.304 1.00 93.19 257 LEU A O 1
ATOM 2131 N N . ALA A 1 258 ? -0.793 -0.232 14.442 1.00 94.06 258 ALA A N 1
ATOM 2132 C CA . ALA A 1 258 ? -1.987 -0.288 13.607 1.00 94.06 258 ALA A CA 1
ATOM 2133 C C . ALA A 1 258 ? -3.020 -1.258 14.192 1.00 94.06 258 ALA A C 1
ATOM 2135 O O . ALA A 1 258 ? -4.205 -0.927 14.265 1.00 94.06 258 ALA A O 1
ATOM 2136 N N . TYR A 1 259 ? -2.568 -2.427 14.653 1.00 92.06 259 TYR A N 1
ATOM 2137 C CA . TYR A 1 259 ? -3.422 -3.406 15.311 1.00 92.06 259 TYR A CA 1
ATOM 2138 C C . TYR A 1 259 ? -4.004 -2.874 16.627 1.00 92.06 259 TYR A C 1
ATOM 2140 O O . TYR A 1 259 ? -5.206 -3.016 16.858 1.00 92.06 259 TYR A O 1
ATOM 2148 N N . GLU A 1 260 ? -3.182 -2.260 17.481 1.00 93.38 260 GLU A N 1
ATOM 2149 C CA . GLU A 1 260 ? -3.619 -1.690 18.760 1.00 93.38 260 GLU A CA 1
ATOM 2150 C C . GLU A 1 260 ? -4.715 -0.637 18.556 1.00 93.38 260 GLU A C 1
ATOM 2152 O O . GLU A 1 260 ? -5.766 -0.701 19.193 1.00 93.38 260 GLU A O 1
ATOM 2157 N N . ILE A 1 261 ? -4.512 0.284 17.612 1.00 95.38 261 ILE A N 1
ATOM 2158 C CA . ILE A 1 261 ? -5.471 1.346 17.291 1.00 95.38 261 ILE A CA 1
ATOM 2159 C C . ILE A 1 261 ? -6.776 0.770 16.734 1.00 95.38 261 ILE A C 1
ATOM 2161 O O . ILE A 1 261 ? -7.861 1.181 17.145 1.00 95.38 261 ILE A O 1
ATOM 2165 N N . GLN A 1 262 ? -6.703 -0.183 15.801 1.00 92.94 262 GLN A N 1
ATOM 2166 C CA . GLN A 1 262 ? -7.898 -0.770 15.181 1.00 92.94 262 GLN A CA 1
ATOM 2167 C C . GLN A 1 262 ? -8.756 -1.558 16.180 1.00 92.94 262 GLN A C 1
ATOM 2169 O O . GLN A 1 262 ? -9.984 -1.580 16.051 1.00 92.94 262 GLN A O 1
ATOM 2174 N N . ASN A 1 263 ? -8.130 -2.147 17.202 1.00 91.56 263 ASN A N 1
ATOM 2175 C CA . ASN A 1 263 ? -8.802 -2.954 18.221 1.00 91.56 263 ASN A CA 1
ATOM 2176 C C . ASN A 1 263 ? -9.087 -2.193 19.524 1.00 91.56 263 ASN A C 1
ATOM 2178 O O . ASN A 1 263 ? -9.653 -2.772 20.452 1.00 91.56 263 ASN A O 1
ATOM 2182 N N . SER A 1 264 ? -8.742 -0.907 19.607 1.00 93.25 264 SER A N 1
ATOM 2183 C CA . SER A 1 264 ? -9.046 -0.101 20.782 1.00 93.25 264 SER A CA 1
ATOM 2184 C C . SER A 1 264 ? -10.531 0.261 20.872 1.00 93.25 264 SER A C 1
ATOM 2186 O O . SER A 1 264 ? -11.285 0.311 19.889 1.00 93.25 264 SER A O 1
ATOM 2188 N N . ASN A 1 265 ? -10.958 0.530 22.102 1.00 93.25 265 ASN A N 1
ATOM 2189 C CA . ASN A 1 265 ? -12.271 1.060 22.449 1.00 93.25 265 ASN A CA 1
ATOM 2190 C C . ASN A 1 265 ? -12.166 2.500 22.973 1.00 93.25 265 ASN A C 1
ATOM 2192 O O . ASN A 1 265 ? -12.994 2.927 23.781 1.00 93.25 265 ASN A O 1
ATOM 2196 N N . PHE A 1 266 ? -11.149 3.247 22.538 1.00 95.25 266 PHE A N 1
ATOM 2197 C CA . PHE A 1 266 ? -10.973 4.644 22.911 1.00 95.25 266 PHE A CA 1
ATOM 2198 C C . PHE A 1 266 ? -10.504 5.506 21.739 1.00 95.25 266 PHE A C 1
ATOM 2200 O O . PHE A 1 266 ? -9.840 5.017 20.830 1.00 95.25 266 PHE A O 1
ATOM 2207 N N . ILE A 1 267 ? -10.840 6.796 21.778 1.00 97.19 267 ILE A N 1
ATOM 2208 C CA . ILE A 1 267 ? -10.366 7.823 20.838 1.00 97.19 267 ILE A CA 1
ATOM 2209 C C . ILE A 1 267 ? -9.862 9.027 21.639 1.00 97.19 267 ILE A C 1
ATOM 2211 O O . ILE A 1 267 ? -10.467 9.405 22.648 1.00 97.19 267 ILE A O 1
ATOM 2215 N N . SER A 1 268 ? -8.759 9.638 21.206 1.00 97.00 268 SER A N 1
ATOM 2216 C CA . SER A 1 268 ? -8.203 10.807 21.885 1.00 97.00 268 SER A CA 1
ATOM 2217 C C . SER A 1 268 ? -9.044 12.065 21.647 1.00 97.00 268 SER A C 1
ATOM 2219 O O . SER A 1 268 ? -9.659 12.254 20.589 1.00 97.00 268 SER A O 1
ATOM 2221 N N . LYS A 1 269 ? -9.043 12.977 22.624 1.00 96.81 269 LYS A N 1
ATOM 2222 C CA . LYS A 1 269 ? -9.693 14.291 22.479 1.00 96.81 269 LYS A CA 1
ATOM 2223 C C . LYS A 1 269 ? -9.143 15.083 21.290 1.00 96.81 269 LYS A C 1
ATOM 2225 O O . LYS A 1 269 ? -9.922 15.718 20.588 1.00 96.81 269 LYS A O 1
ATOM 2230 N N . ASP A 1 270 ? -7.842 14.994 21.025 1.00 95.31 270 ASP A N 1
ATOM 2231 C CA . ASP A 1 270 ? -7.186 15.651 19.889 1.00 95.31 270 ASP A CA 1
ATOM 2232 C C . ASP A 1 270 ? -7.733 15.170 18.541 1.00 95.31 270 ASP A C 1
ATOM 2234 O O . ASP A 1 270 ? -8.002 15.979 17.654 1.00 95.31 270 ASP A O 1
ATOM 2238 N N . THR A 1 271 ? -7.952 13.864 18.387 1.00 96.88 271 THR A N 1
ATOM 2239 C CA . THR A 1 271 ? -8.555 13.303 17.172 1.00 96.88 271 THR A CA 1
ATOM 2240 C C . THR A 1 271 ? -9.985 13.798 16.977 1.00 96.88 271 THR A C 1
ATOM 2242 O O . THR A 1 271 ? -10.374 14.147 15.859 1.00 96.88 271 THR A O 1
ATOM 2245 N N . ILE A 1 272 ? -10.770 13.882 18.056 1.00 97.38 272 ILE A N 1
ATOM 2246 C CA . ILE A 1 272 ? -12.137 14.428 18.017 1.00 97.38 272 ILE A CA 1
ATOM 2247 C C . ILE A 1 272 ? -12.112 15.912 17.639 1.00 97.38 272 ILE A C 1
ATOM 2249 O O . ILE A 1 272 ? -12.916 16.346 16.813 1.00 97.38 272 ILE A O 1
ATOM 2253 N N . GLU A 1 273 ? -11.190 16.680 18.220 1.00 96.81 273 GLU A N 1
ATOM 2254 C CA . GLU A 1 273 ? -10.972 18.093 17.914 1.00 96.81 273 GLU A CA 1
ATOM 2255 C C . GLU A 1 273 ? -10.670 18.285 16.427 1.00 96.81 273 GLU A C 1
ATOM 2257 O O . GLU A 1 273 ? -11.395 18.993 15.723 1.00 96.81 273 GLU A O 1
ATOM 2262 N N . PHE A 1 274 ? -9.640 17.595 15.939 1.00 96.31 274 PHE A N 1
ATOM 2263 C CA . PHE A 1 274 ? -9.187 17.666 14.558 1.00 96.31 274 PHE A CA 1
ATOM 2264 C C . PHE A 1 274 ? -10.294 17.266 13.578 1.00 96.31 274 PHE A C 1
ATOM 2266 O O . PHE A 1 274 ? -10.561 17.972 12.601 1.00 96.31 274 PHE A O 1
ATOM 2273 N N . TYR A 1 275 ? -10.986 16.153 13.842 1.00 97.00 275 TYR A N 1
ATOM 2274 C CA . TYR A 1 275 ? -12.071 15.704 12.977 1.00 97.00 275 TYR A CA 1
ATOM 2275 C C . TYR A 1 275 ? -13.255 16.675 12.994 1.00 97.00 275 TYR A C 1
ATOM 2277 O O . TYR A 1 275 ? -13.827 16.960 11.944 1.00 97.00 275 TYR A O 1
ATOM 2285 N N . SER A 1 276 ? -13.615 17.228 14.155 1.00 97.38 276 SER A N 1
ATOM 2286 C CA . SER A 1 276 ? -14.692 18.216 14.266 1.00 97.38 276 SER A CA 1
ATOM 2287 C C . SER A 1 276 ? -14.402 19.467 13.434 1.00 97.38 276 SER A C 1
ATOM 2289 O O . SER A 1 276 ? -15.271 19.923 12.690 1.00 97.38 276 SER A O 1
ATOM 2291 N N . GLN A 1 277 ? -13.171 19.978 13.498 1.00 96.06 277 GLN A N 1
ATOM 2292 C CA . GLN A 1 277 ? -12.746 21.156 12.739 1.00 96.06 277 GLN A CA 1
ATOM 2293 C C . GLN A 1 277 ? -12.743 20.897 11.227 1.00 96.06 277 GLN A C 1
ATOM 2295 O O . GLN A 1 277 ? -13.281 21.692 10.457 1.00 96.06 277 GLN A O 1
ATOM 2300 N N . THR A 1 278 ? -12.181 19.766 10.796 1.00 94.81 278 THR A N 1
ATOM 2301 C CA . THR A 1 278 ? -12.033 19.436 9.367 1.00 94.81 278 THR A CA 1
ATOM 2302 C C . THR A 1 278 ? -13.348 19.022 8.705 1.00 94.81 278 THR A C 1
ATOM 2304 O O . THR A 1 278 ? -13.608 19.403 7.565 1.00 94.81 278 THR A O 1
ATOM 2307 N N . SER A 1 279 ? -14.207 18.280 9.410 1.00 93.00 279 SER A N 1
ATOM 2308 C CA . SER A 1 279 ? -15.507 17.824 8.890 1.00 93.00 279 SER A CA 1
ATOM 2309 C C . SER A 1 279 ? -16.648 18.821 9.103 1.00 93.00 279 SER A C 1
ATOM 2311 O O . SER A 1 279 ?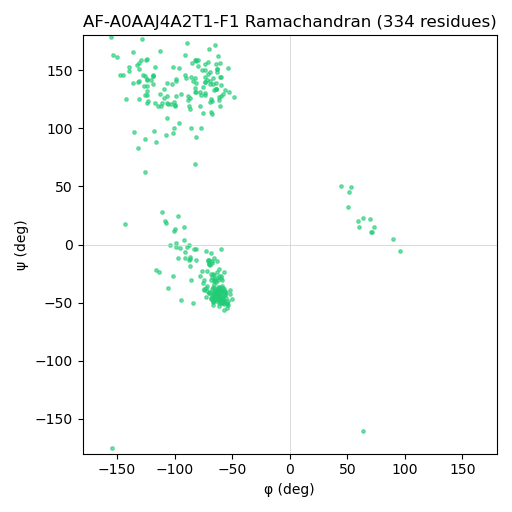 -17.718 18.648 8.520 1.00 93.00 279 SER A O 1
ATOM 2313 N N . LYS A 1 280 ? -16.447 19.844 9.949 1.00 93.19 280 LYS A N 1
ATOM 2314 C CA . LYS A 1 280 ? -17.484 20.771 10.441 1.00 93.19 280 LYS A CA 1
ATOM 2315 C C . LYS A 1 280 ? -18.623 20.086 11.216 1.00 93.19 280 LYS A C 1
ATOM 2317 O O . LYS A 1 280 ? -19.667 20.694 11.448 1.00 93.19 280 LYS A O 1
ATOM 2322 N N . ILE A 1 281 ? -18.441 18.835 11.643 1.00 94.31 281 ILE A N 1
ATOM 2323 C CA . ILE A 1 281 ? -19.381 18.131 12.523 1.00 94.31 281 ILE A CA 1
ATOM 2324 C C . ILE A 1 281 ? -19.106 18.555 13.965 1.00 94.31 281 ILE A C 1
ATOM 2326 O O . ILE A 1 281 ? -17.959 18.591 14.404 1.00 94.31 281 ILE A O 1
ATOM 2330 N N . SER A 1 282 ? -20.152 18.855 14.738 1.00 96.75 282 SER A N 1
ATOM 2331 C CA . SER A 1 282 ? -19.974 19.282 16.130 1.00 96.75 282 SER A CA 1
ATOM 2332 C C . SER A 1 282 ? -19.363 18.179 17.009 1.00 96.75 282 SER A C 1
ATOM 2334 O O . SER A 1 282 ? -19.776 17.016 16.952 1.00 96.75 282 SER A O 1
ATOM 2336 N N . LYS A 1 283 ? -18.434 18.556 17.901 1.00 96.94 283 LYS A N 1
ATOM 2337 C CA . LYS A 1 283 ? -17.833 17.642 18.894 1.00 96.94 283 LYS A CA 1
ATOM 2338 C C . LYS A 1 283 ? -18.891 16.898 19.698 1.00 96.94 283 LYS A C 1
ATOM 2340 O O . LYS A 1 283 ? -18.786 15.693 19.873 1.00 96.94 283 LYS A O 1
ATOM 2345 N N . LYS A 1 284 ? -19.953 17.594 20.121 1.00 96.69 284 LYS A N 1
ATOM 2346 C CA . LYS A 1 284 ? -21.062 17.007 20.888 1.00 96.69 284 LYS A CA 1
ATOM 2347 C C . LYS A 1 284 ? -21.723 15.836 20.152 1.00 96.69 284 LYS A C 1
ATOM 2349 O O . LYS A 1 284 ? -22.053 14.839 20.784 1.00 96.69 284 LYS A O 1
ATOM 2354 N N . MET A 1 285 ? -21.903 15.936 18.831 1.00 95.75 285 MET A N 1
ATOM 2355 C CA . MET A 1 285 ? -22.459 14.840 18.027 1.00 95.75 285 MET A CA 1
ATOM 2356 C C . MET A 1 285 ? -21.487 13.665 17.904 1.00 95.75 285 MET A C 1
ATOM 2358 O O . MET A 1 285 ? -21.916 12.520 18.025 1.00 95.75 285 MET A O 1
ATOM 2362 N N . ILE A 1 286 ? -20.197 13.946 17.698 1.00 96.94 286 ILE A N 1
ATOM 2363 C CA . ILE A 1 286 ? -19.152 12.916 17.613 1.00 96.94 286 ILE A CA 1
ATOM 2364 C C . ILE A 1 286 ? -19.074 12.148 18.936 1.00 96.94 286 ILE A C 1
ATOM 2366 O O . ILE A 1 286 ? -19.230 10.933 18.937 1.00 96.94 286 ILE A O 1
ATOM 2370 N N . VAL A 1 287 ? -18.927 12.861 20.058 1.00 97.19 287 VAL A N 1
ATOM 2371 C CA . VAL A 1 287 ? -18.867 12.297 21.418 1.00 97.19 287 VAL A CA 1
ATOM 2372 C C . VAL A 1 287 ? -20.084 11.427 21.708 1.00 97.19 287 VAL A C 1
ATOM 2374 O O . VAL A 1 287 ? -19.926 10.258 22.043 1.00 97.19 287 VAL A O 1
ATOM 2377 N N . LYS A 1 288 ? -21.295 11.949 21.469 1.00 96.56 288 LYS A N 1
ATOM 2378 C CA . LYS A 1 288 ? -22.534 11.186 21.662 1.00 96.56 288 LYS A CA 1
ATOM 2379 C C . LYS A 1 288 ? -22.535 9.888 20.848 1.00 96.56 288 LYS A C 1
ATOM 2381 O O . LYS A 1 288 ? -22.927 8.847 21.363 1.00 96.56 288 LYS A O 1
ATOM 2386 N N . SER A 1 289 ? -22.097 9.939 19.588 1.00 95.94 289 SER A N 1
ATOM 2387 C CA . SER A 1 289 ? -22.011 8.744 18.745 1.00 95.94 289 SER A CA 1
ATOM 2388 C C . SER A 1 289 ? -20.978 7.742 19.265 1.00 95.94 289 SER A C 1
ATOM 2390 O O . SER A 1 289 ? -21.220 6.545 19.161 1.00 95.94 289 SER A O 1
ATOM 2392 N N . LEU A 1 290 ? -19.840 8.192 19.796 1.00 96.19 290 LEU A N 1
ATOM 2393 C CA . LEU A 1 290 ? -18.807 7.309 20.348 1.00 96.19 290 LEU A CA 1
ATOM 2394 C C . LEU A 1 290 ? -19.303 6.593 21.609 1.00 96.19 290 LEU A C 1
ATOM 2396 O O . LEU A 1 290 ? -19.253 5.365 21.671 1.00 96.19 290 LEU A O 1
ATOM 2400 N N . GLU A 1 291 ? -19.871 7.340 22.555 1.00 95.25 291 GLU A N 1
ATOM 2401 C CA . GLU A 1 291 ? -20.390 6.808 23.822 1.00 95.25 291 GLU A CA 1
ATOM 2402 C C . GLU A 1 291 ? -21.512 5.786 23.595 1.00 95.25 291 GLU A C 1
ATOM 2404 O O . GLU A 1 291 ? -21.500 4.703 24.177 1.00 95.25 291 GLU A O 1
ATOM 2409 N N . GLN A 1 292 ? -22.442 6.080 22.677 1.00 95.62 292 GLN A N 1
ATOM 2410 C CA . GLN A 1 292 ? -23.524 5.161 22.300 1.00 95.62 292 GLN A CA 1
ATOM 2411 C C . GLN A 1 292 ? -23.027 3.840 21.694 1.00 95.62 292 GLN A C 1
ATOM 2413 O O . GLN A 1 292 ? -23.767 2.861 21.694 1.00 95.62 292 GLN A O 1
ATOM 2418 N N . ASN A 1 293 ? -21.796 3.806 21.178 1.00 93.94 293 ASN A N 1
ATOM 2419 C CA . ASN A 1 293 ? -21.173 2.618 20.593 1.00 93.94 293 ASN A CA 1
ATOM 2420 C C . ASN A 1 293 ? -20.067 2.036 21.499 1.00 93.94 293 ASN A C 1
ATOM 2422 O O . ASN A 1 293 ? -19.227 1.271 21.027 1.00 93.94 293 ASN A O 1
ATOM 2426 N N . GLY A 1 294 ? -20.051 2.393 22.791 1.00 94.62 294 GLY A N 1
ATOM 2427 C CA . GLY A 1 294 ? -19.117 1.838 23.776 1.00 94.62 294 GLY A CA 1
ATOM 2428 C C . GLY A 1 294 ? -17.660 2.268 23.584 1.00 94.62 294 GLY A C 1
ATOM 2429 O O . GLY A 1 294 ? -16.753 1.568 24.031 1.00 94.62 294 GLY A O 1
ATOM 2430 N N . ILE A 1 295 ? -17.422 3.392 22.901 1.00 95.88 295 ILE A N 1
ATOM 2431 C CA . ILE A 1 295 ? -16.085 3.944 22.672 1.00 95.88 295 ILE A CA 1
ATOM 2432 C C . ILE A 1 295 ? -15.848 5.074 23.673 1.00 95.88 295 ILE A C 1
ATOM 2434 O O . ILE A 1 295 ? -16.562 6.075 23.686 1.00 95.88 295 ILE A O 1
ATOM 2438 N N . SER A 1 296 ? -14.829 4.905 24.506 1.00 96.50 296 SER A N 1
ATOM 2439 C CA . SER A 1 296 ? -14.417 5.880 25.513 1.00 96.50 296 SER A CA 1
ATOM 2440 C C . SER A 1 296 ? -13.579 7.015 24.915 1.00 96.50 296 SER A C 1
ATOM 2442 O O . SER A 1 296 ? -12.986 6.897 23.841 1.00 96.50 296 SER A O 1
ATOM 2444 N N . ILE A 1 297 ? -13.530 8.145 25.612 1.00 97.19 297 ILE A N 1
ATOM 2445 C CA . ILE A 1 297 ? -12.725 9.302 25.215 1.00 97.19 297 ILE A CA 1
ATOM 2446 C C . ILE A 1 297 ? -11.568 9.424 26.189 1.00 97.19 297 ILE A C 1
ATOM 2448 O O . ILE A 1 297 ? -11.770 9.348 27.400 1.00 97.19 297 ILE A O 1
ATOM 2452 N N . THR A 1 298 ? -10.364 9.630 25.667 1.00 95.69 298 THR A N 1
ATOM 2453 C CA . THR A 1 298 ? -9.149 9.677 26.482 1.00 95.69 298 THR A CA 1
ATOM 2454 C C . THR A 1 298 ? -8.283 10.895 26.174 1.00 95.69 298 THR A C 1
ATOM 2456 O O . THR A 1 298 ? -8.350 11.476 25.092 1.00 95.69 298 THR A O 1
ATOM 2459 N N . ASP A 1 299 ? -7.457 11.283 27.143 1.00 93.69 299 ASP A N 1
ATOM 2460 C CA . ASP A 1 299 ? -6.347 12.223 26.948 1.00 93.69 299 ASP A CA 1
ATOM 2461 C C . ASP A 1 299 ? -5.062 11.507 26.491 1.00 93.69 299 ASP A C 1
ATOM 2463 O O . ASP A 1 299 ? -4.096 12.152 26.074 1.00 93.69 299 ASP A O 1
ATOM 2467 N N . ASN A 1 300 ? -5.044 10.170 26.553 1.00 88.12 300 ASN A N 1
ATOM 2468 C CA . ASN A 1 300 ? -3.906 9.366 26.128 1.00 88.12 300 ASN A CA 1
ATOM 2469 C C . ASN A 1 300 ? -3.695 9.480 24.618 1.00 88.12 300 ASN A C 1
ATOM 2471 O O . ASN A 1 300 ? -4.643 9.514 23.833 1.00 88.12 300 ASN A O 1
ATOM 2475 N N . LYS A 1 301 ? -2.423 9.493 24.219 1.00 86.50 301 LYS A N 1
ATOM 2476 C CA . LYS A 1 301 ? -2.004 9.540 22.819 1.00 86.50 301 LYS A CA 1
ATOM 2477 C C . LYS A 1 301 ? -1.097 8.365 22.529 1.00 86.50 301 LYS A C 1
ATOM 2479 O O . LYS A 1 301 ? -0.169 8.105 23.295 1.00 86.50 301 LYS A O 1
ATOM 2484 N N . TYR A 1 302 ? -1.317 7.733 21.387 1.00 91.25 302 TYR A N 1
ATOM 2485 C CA . TYR A 1 302 ? -0.388 6.753 20.855 1.00 91.25 302 TYR A CA 1
ATOM 2486 C C . TYR A 1 302 ? 0.947 7.415 20.519 1.00 91.25 302 TYR A C 1
ATOM 2488 O O . TYR A 1 302 ? 0.993 8.488 19.905 1.00 91.25 302 TYR A O 1
ATOM 2496 N N . ARG A 1 303 ? 2.043 6.778 20.930 1.00 85.81 303 ARG A N 1
ATOM 2497 C CA . ARG A 1 303 ? 3.411 7.242 20.688 1.00 85.81 303 ARG A CA 1
ATOM 2498 C C . ARG A 1 303 ? 4.316 6.047 20.458 1.00 85.81 303 ARG A C 1
ATOM 2500 O O . ARG A 1 303 ? 4.160 5.019 21.106 1.00 85.81 303 ARG A O 1
ATOM 2507 N N . PHE A 1 304 ? 5.305 6.229 19.598 1.00 83.94 304 PHE A N 1
ATOM 2508 C CA . PHE A 1 304 ? 6.424 5.304 19.513 1.00 83.94 304 PHE A CA 1
ATOM 2509 C C . PHE A 1 304 ? 7.428 5.628 20.613 1.00 83.94 304 PHE A C 1
ATOM 2511 O O . PHE A 1 304 ? 7.809 6.789 20.782 1.00 83.94 304 PHE A O 1
ATOM 2518 N N . ASN A 1 305 ? 7.856 4.605 21.346 1.00 77.12 305 ASN A N 1
ATOM 2519 C CA . ASN A 1 305 ? 8.954 4.724 22.291 1.00 77.12 305 ASN A CA 1
ATOM 2520 C C . ASN A 1 305 ? 10.178 4.023 21.705 1.00 77.12 305 ASN A C 1
ATOM 2522 O O . ASN A 1 305 ? 10.203 2.798 21.609 1.00 77.12 305 ASN A O 1
ATOM 2526 N N . ILE A 1 306 ? 11.183 4.800 21.303 1.00 80.38 306 ILE A N 1
ATOM 2527 C CA . ILE A 1 306 ? 12.463 4.234 20.882 1.00 80.38 306 ILE A CA 1
ATOM 2528 C C . ILE A 1 306 ? 13.260 3.944 22.149 1.00 80.38 306 ILE A C 1
ATOM 2530 O O . ILE A 1 306 ? 13.957 4.810 22.673 1.00 80.38 306 ILE A O 1
ATOM 2534 N N . SER A 1 307 ? 13.128 2.719 22.653 1.00 80.81 307 SER A N 1
ATOM 2535 C CA . SER A 1 307 ? 13.845 2.276 23.851 1.00 80.81 307 SER A CA 1
ATOM 2536 C C . SER A 1 307 ? 15.343 2.069 23.609 1.00 80.81 307 SER A C 1
ATOM 2538 O O . SER A 1 307 ? 16.119 2.099 24.556 1.00 80.81 307 SER A O 1
ATOM 2540 N N . ASP A 1 308 ? 15.743 1.840 22.355 1.00 87.56 308 ASP A N 1
ATOM 2541 C CA . ASP A 1 308 ? 17.120 1.557 21.943 1.00 87.56 308 ASP A CA 1
ATOM 2542 C C . ASP A 1 308 ? 17.477 2.377 20.692 1.00 87.56 308 ASP A C 1
ATOM 2544 O O . ASP A 1 308 ? 17.149 2.020 19.554 1.00 87.56 308 ASP A O 1
ATOM 2548 N N . MET A 1 309 ? 18.133 3.516 20.924 1.00 90.88 309 MET A N 1
ATOM 2549 C CA . MET A 1 309 ? 18.547 4.438 19.864 1.00 90.88 309 MET A CA 1
ATOM 2550 C C . MET A 1 309 ? 19.648 3.856 18.970 1.00 90.88 309 MET A C 1
ATOM 2552 O O . MET A 1 309 ? 19.695 4.185 17.784 1.00 90.88 309 MET A O 1
ATOM 2556 N N . GLU A 1 310 ? 20.518 2.987 19.492 1.00 92.44 310 GLU A N 1
ATOM 2557 C CA . GLU A 1 310 ? 21.579 2.361 18.696 1.00 92.44 310 GLU A CA 1
ATOM 2558 C C . GLU A 1 310 ? 20.983 1.388 17.683 1.00 92.44 310 GLU A C 1
ATOM 2560 O O . GLU A 1 310 ? 21.293 1.455 16.489 1.00 92.44 310 GLU A O 1
ATOM 2565 N N . LYS A 1 311 ? 20.057 0.533 18.133 1.00 91.25 311 LYS A N 1
ATOM 2566 C CA . LYS A 1 311 ? 19.323 -0.382 17.253 1.00 91.25 311 LYS A CA 1
ATOM 2567 C C . LYS A 1 311 ? 18.499 0.373 16.215 1.00 91.25 311 LYS A C 1
ATOM 2569 O O . LYS A 1 311 ? 18.515 -0.013 15.045 1.00 91.25 311 LYS A O 1
ATOM 2574 N N . PHE A 1 312 ? 17.817 1.451 16.608 1.00 91.38 312 PHE A N 1
ATOM 2575 C CA . PHE A 1 312 ? 17.085 2.303 15.668 1.00 91.38 312 PHE A CA 1
ATOM 2576 C C . PHE A 1 312 ? 18.011 2.878 14.588 1.00 91.38 312 PHE A C 1
ATOM 2578 O O . PHE A 1 312 ? 17.738 2.717 13.399 1.00 91.38 312 PHE A O 1
ATOM 2585 N N . ASN A 1 313 ? 19.139 3.475 14.982 1.00 93.50 313 ASN A N 1
ATOM 2586 C CA . ASN A 1 313 ? 20.100 4.056 14.043 1.00 93.50 313 ASN A CA 1
ATOM 2587 C C . ASN A 1 313 ? 20.706 2.997 13.113 1.00 93.50 313 ASN A C 1
ATOM 2589 O O . ASN A 1 313 ? 20.831 3.234 11.913 1.00 93.50 313 ASN A O 1
ATOM 2593 N N . LYS A 1 314 ? 21.030 1.808 13.632 1.00 93.94 314 LYS A N 1
ATOM 2594 C CA . LYS A 1 314 ? 21.518 0.687 12.818 1.00 93.94 314 LYS A CA 1
ATOM 2595 C C . LYS A 1 314 ? 20.480 0.245 11.783 1.00 93.94 314 LYS A C 1
ATOM 2597 O O . LYS A 1 314 ? 20.820 0.061 10.617 1.00 93.94 314 LYS A O 1
ATOM 2602 N N . ASN A 1 315 ? 19.217 0.108 12.186 1.00 90.94 315 ASN A N 1
ATOM 2603 C CA . ASN A 1 315 ? 18.129 -0.253 11.277 1.00 90.94 315 ASN A CA 1
ATOM 2604 C C . ASN A 1 315 ? 17.912 0.817 10.204 1.00 90.94 315 ASN A C 1
ATOM 2606 O O . ASN A 1 315 ? 17.789 0.482 9.029 1.00 90.94 315 ASN A O 1
ATOM 2610 N N . LEU A 1 316 ? 17.926 2.092 10.590 1.00 92.88 316 LEU A N 1
ATOM 2611 C CA . LEU A 1 316 ? 17.829 3.213 9.662 1.00 92.88 316 LEU A CA 1
ATOM 2612 C C . LEU A 1 316 ? 18.941 3.172 8.606 1.00 92.88 316 LEU A C 1
ATOM 2614 O O . LEU A 1 316 ? 18.655 3.300 7.419 1.00 92.88 316 LEU A O 1
ATOM 2618 N N . GLN A 1 317 ? 20.193 2.961 9.022 1.00 94.06 317 GLN A N 1
ATOM 2619 C CA . GLN A 1 317 ? 21.324 2.858 8.096 1.00 94.06 317 GLN A CA 1
ATOM 2620 C C . GLN A 1 317 ? 21.165 1.682 7.129 1.00 94.06 317 GLN A C 1
ATOM 2622 O O . GLN A 1 317 ? 21.415 1.830 5.937 1.00 94.06 317 GLN A O 1
ATOM 2627 N N . ASN A 1 318 ? 20.689 0.532 7.611 1.00 92.62 318 ASN A N 1
ATOM 2628 C CA . ASN A 1 318 ? 20.413 -0.617 6.749 1.00 92.62 318 ASN A CA 1
ATOM 2629 C C . ASN A 1 318 ? 19.329 -0.308 5.707 1.00 92.62 318 ASN A C 1
ATOM 2631 O O . ASN A 1 318 ? 19.513 -0.635 4.540 1.00 92.62 318 ASN A O 1
ATOM 2635 N N . ILE A 1 319 ? 18.236 0.351 6.111 1.00 91.56 319 ILE A N 1
ATOM 2636 C CA . ILE A 1 319 ? 17.155 0.754 5.198 1.00 91.56 319 ILE A CA 1
ATOM 2637 C C . ILE A 1 319 ? 17.681 1.734 4.145 1.00 91.56 319 ILE A C 1
ATOM 2639 O O . ILE A 1 319 ? 17.399 1.568 2.963 1.00 91.56 319 ILE A O 1
ATOM 2643 N N . ILE A 1 320 ? 18.458 2.743 4.553 1.00 92.25 320 ILE A N 1
ATOM 2644 C CA . ILE A 1 320 ? 19.025 3.730 3.624 1.00 92.25 320 ILE A CA 1
ATOM 2645 C C . ILE A 1 320 ? 19.981 3.056 2.634 1.00 92.25 320 ILE A C 1
ATOM 2647 O O . ILE A 1 320 ? 19.881 3.307 1.437 1.00 92.25 320 ILE A O 1
ATOM 2651 N N . ASN A 1 321 ? 20.866 2.178 3.108 1.00 92.44 321 ASN A N 1
ATOM 2652 C CA . ASN A 1 321 ? 21.814 1.471 2.247 1.00 92.44 321 ASN A CA 1
ATOM 2653 C C . ASN A 1 321 ? 21.113 0.528 1.257 1.00 92.44 321 ASN A C 1
ATOM 2655 O O . ASN A 1 321 ? 21.483 0.508 0.084 1.00 92.44 321 ASN A O 1
ATOM 2659 N N . ASP A 1 322 ? 20.102 -0.227 1.702 1.00 92.56 322 ASP A N 1
ATOM 2660 C CA . ASP A 1 322 ? 19.261 -1.054 0.823 1.00 92.56 322 ASP A CA 1
ATOM 2661 C C . ASP A 1 3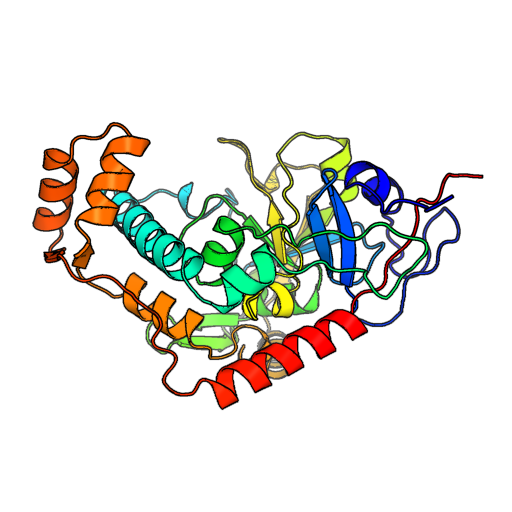22 ? 18.608 -0.198 -0.268 1.00 92.56 322 ASP A C 1
ATOM 2663 O O . ASP A 1 322 ? 18.748 -0.465 -1.463 1.00 92.56 322 ASP A O 1
ATOM 2667 N N . LEU A 1 323 ? 17.971 0.896 0.147 1.00 92.25 323 LEU A N 1
ATOM 2668 C CA . LEU A 1 323 ? 17.255 1.800 -0.738 1.00 92.25 323 LEU A CA 1
ATOM 2669 C C . LEU A 1 323 ? 18.182 2.444 -1.779 1.00 92.25 323 LEU A C 1
ATOM 2671 O O . LEU A 1 323 ? 17.879 2.419 -2.971 1.00 92.25 323 LEU A O 1
ATOM 2675 N N . GLU A 1 324 ? 19.337 2.967 -1.363 1.00 90.19 324 GLU A N 1
ATOM 2676 C CA . GLU A 1 324 ? 20.316 3.587 -2.267 1.00 90.19 324 GLU A CA 1
ATOM 2677 C C . GLU A 1 324 ? 20.889 2.592 -3.291 1.00 90.19 324 GLU A C 1
ATOM 2679 O O . GLU A 1 324 ? 21.200 2.993 -4.412 1.00 90.19 324 GLU A O 1
ATOM 2684 N N . ASN A 1 325 ? 20.970 1.298 -2.957 1.00 91.75 325 ASN A N 1
ATOM 2685 C CA . ASN A 1 325 ? 21.405 0.252 -3.889 1.00 91.75 325 ASN A CA 1
ATOM 2686 C C . ASN A 1 325 ? 20.310 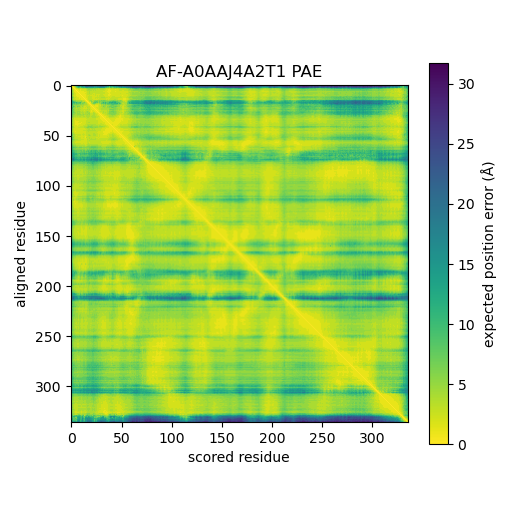-0.160 -4.888 1.00 91.75 325 ASN A C 1
ATOM 2688 O O . ASN A 1 325 ? 20.611 -0.631 -5.991 1.00 91.75 325 ASN A O 1
ATOM 2692 N N . ARG A 1 326 ? 19.036 -0.007 -4.519 1.00 94.12 326 ARG A N 1
ATOM 2693 C CA . ARG A 1 326 ? 17.880 -0.372 -5.352 1.00 94.12 326 ARG A CA 1
ATOM 2694 C C . ARG A 1 326 ? 17.477 0.737 -6.319 1.00 94.12 326 ARG A C 1
ATOM 2696 O O . ARG A 1 326 ? 17.005 0.440 -7.419 1.00 94.12 326 ARG A O 1
ATOM 2703 N N . ILE A 1 327 ? 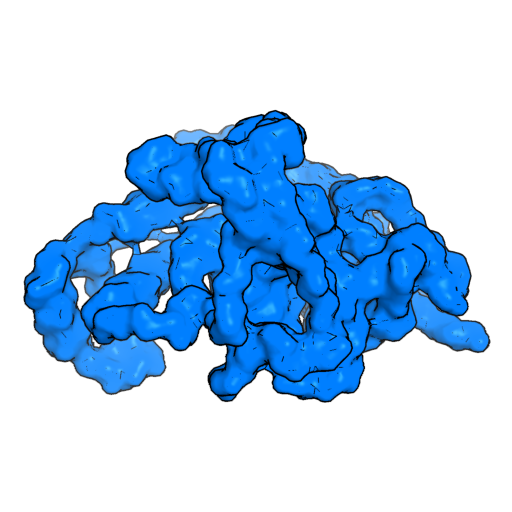17.690 2.001 -5.949 1.00 93.75 327 ILE A N 1
ATOM 2704 C CA . ILE A 1 327 ? 17.361 3.151 -6.798 1.00 93.75 327 ILE A CA 1
ATOM 2705 C C . ILE A 1 327 ? 18.169 3.105 -8.101 1.00 93.75 327 ILE A C 1
ATOM 2707 O O . ILE A 1 327 ? 19.389 2.994 -8.078 1.00 93.75 327 ILE A O 1
ATOM 2711 N N . SER A 1 328 ? 17.473 3.190 -9.233 1.00 89.69 328 SER A N 1
ATOM 2712 C CA . SER A 1 328 ? 18.025 3.180 -10.591 1.00 89.69 328 SER A CA 1
ATOM 2713 C C . SER A 1 328 ? 17.415 4.343 -11.391 1.00 89.69 328 SER A C 1
ATOM 2715 O O . SER A 1 328 ? 16.407 4.151 -12.068 1.00 89.69 328 SER A O 1
ATOM 2717 N N . PRO A 1 329 ? 17.948 5.575 -11.277 1.00 84.19 329 PRO A N 1
ATOM 2718 C CA . PRO A 1 329 ? 17.420 6.734 -11.984 1.00 84.19 329 PRO A CA 1
ATOM 2719 C C . PRO A 1 329 ? 17.660 6.643 -13.484 1.00 84.19 329 PRO A C 1
ATOM 2721 O O . PRO A 1 329 ? 18.693 6.155 -13.944 1.00 84.19 329 PRO A O 1
ATOM 2724 N N . ARG A 1 330 ? 16.724 7.213 -14.240 1.00 80.88 330 ARG A N 1
ATOM 2725 C CA . ARG A 1 330 ? 16.859 7.446 -15.673 1.00 80.88 330 ARG A CA 1
ATOM 2726 C C . ARG A 1 330 ? 16.638 8.929 -15.945 1.00 80.88 330 ARG A C 1
ATOM 2728 O O . ARG A 1 330 ? 15.632 9.481 -15.526 1.00 80.88 330 ARG A O 1
ATOM 2735 N N . GLY A 1 331 ? 17.548 9.573 -16.670 1.00 63.47 331 GLY A N 1
ATOM 2736 C CA . GLY A 1 331 ? 17.303 10.933 -17.166 1.00 63.47 331 GLY A CA 1
ATOM 2737 C C . GLY A 1 331 ? 16.245 10.941 -18.275 1.00 63.47 331 GLY A C 1
ATOM 2738 O O . GLY A 1 331 ? 16.057 9.921 -18.940 1.00 63.47 331 GLY A O 1
ATOM 2739 N N . ILE A 1 332 ? 15.573 12.074 -18.501 1.00 60.28 332 ILE A N 1
ATOM 2740 C CA . ILE A 1 332 ? 14.572 12.221 -19.576 1.00 60.28 332 ILE A CA 1
ATOM 2741 C C . ILE A 1 332 ? 15.120 11.697 -20.915 1.00 60.28 332 ILE A C 1
ATOM 2743 O O . ILE A 1 332 ? 16.194 12.100 -21.375 1.00 60.28 332 ILE A O 1
ATOM 2747 N N . VAL A 1 333 ? 14.353 10.798 -21.535 1.00 59.88 333 VAL A N 1
ATOM 2748 C CA . VAL A 1 333 ? 14.596 10.285 -22.884 1.00 59.88 333 VAL A CA 1
ATOM 2749 C C . VAL A 1 333 ? 13.553 10.921 -23.791 1.00 59.88 333 VAL A C 1
ATOM 2751 O O . VAL A 1 333 ? 12.358 10.785 -23.540 1.00 59.88 333 VAL A O 1
ATOM 2754 N N . TYR A 1 334 ? 14.001 11.639 -24.816 1.00 52.31 334 TYR A N 1
ATOM 2755 C CA . TYR A 1 334 ? 13.124 12.118 -25.879 1.00 52.31 334 TYR A CA 1
ATOM 2756 C C . TYR A 1 334 ? 13.086 11.069 -26.998 1.00 52.31 334 TYR A C 1
ATOM 2758 O O . TYR A 1 334 ? 14.116 10.426 -27.232 1.00 52.31 334 TYR A O 1
ATOM 2766 N N . PRO A 1 335 ? 11.947 10.893 -27.690 1.00 51.84 335 PRO A N 1
ATOM 2767 C CA . PRO A 1 335 ? 11.938 10.197 -28.971 1.00 51.84 335 PRO A CA 1
ATOM 2768 C C . PRO A 1 335 ? 12.983 10.847 -29.885 1.00 51.84 335 PRO A C 1
ATOM 2770 O O . PRO A 1 335 ? 13.028 12.078 -29.962 1.00 51.84 335 PRO A O 1
ATOM 2773 N N . LEU A 1 336 ? 13.838 10.035 -30.510 1.00 43.59 336 LEU A N 1
ATOM 2774 C CA . LEU A 1 336 ? 14.719 10.496 -31.586 1.00 43.59 336 LEU A CA 1
ATOM 2775 C C . LEU A 1 336 ? 13.907 10.905 -32.815 1.00 43.59 336 LEU A C 1
ATOM 2777 O O . LEU A 1 336 ? 12.905 10.209 -33.106 1.00 43.59 336 LEU A O 1
#

Organism: NCBI:txid2590021

Foldseek 3Di:
DQFEFAAPLLLLQQADQDLAAGPLRDGFDPDQLFWEWHDPDPAETFTAGDSRRHLKWKAKAQDDDPFAFFPLLDDDDPLVSLLLLLLLLQLLVQLCPDPLNVCQQPDWPPPVPPSYDTHGYDADSQQVCVLLPRGDRKDKIAPDQLLNLLNNQWDADPVVRFIDGDAPQGKMKMKIARNSVCVVVVQFDWDARHDHSDQQCSLRSIGITRGDPPDGPVPDPRMDMDIDGNHPVSRVVSCVVCVRVCSNDPDDPSSVSSSCSVPALEGEPVSLVVCCVVVVPDSVVSVVSSVVVSRYYDNDGDHDDPPDPVVVVVVSVVSVVSNNVSYDYDGRDDRD

pLDDT: mean 89.53, std 8.71, range [43.59, 98.38]

Radius of gyration: 20.97 Å; Cα contacts (8 Å, |Δi|>4): 601; chains: 1; bounding box: 49×48×58 Å

Nearest PDB structures (foldseek):
  2pfz-assembly1_A  TM=2.241E-01  e=5.861E+00  Bordetella pertussis Tohama I

Mean predicted aligned error: 5.49 Å

InterPro domains:
  IPR014966 FRG domain [PF08867] (55-160)
  IPR014966 FRG domain [SM00901] (52-164)

Solvent-accessible surface area (backbone atoms only — not comparable to full-atom values): 18438 Å² total; per-residue (Å²): 129,69,38,50,52,29,37,66,71,64,46,41,74,48,37,30,90,44,44,48,50,29,98,85,71,48,73,45,74,90,52,71,75,26,23,36,50,30,38,74,52,97,57,27,22,38,33,36,52,28,54,76,19,42,24,56,34,17,33,32,26,57,50,83,58,91,74,41,64,25,65,66,75,48,96,67,56,72,63,60,51,50,51,46,52,47,41,43,47,49,52,52,59,37,49,66,68,34,67,70,49,52,48,47,65,68,42,72,38,54,80,90,39,86,53,36,74,61,26,21,53,54,79,56,66,67,60,51,40,39,68,57,72,36,76,38,63,47,39,78,30,11,53,37,60,67,55,13,45,32,46,21,28,36,47,76,38,82,89,78,71,41,53,42,55,43,68,81,60,47,51,18,28,43,34,41,34,38,50,36,60,46,61,74,67,57,84,47,52,75,50,82,47,21,46,50,104,48,67,40,37,45,56,42,34,29,34,37,40,38,65,55,92,89,66,44,60,78,75,41,93,57,48,48,77,44,82,41,75,33,40,51,69,62,10,48,51,40,32,57,74,31,59,51,41,47,66,44,58,60,93,46,74,66,55,53,50,39,50,52,50,72,72,49,56,62,46,33,54,65,47,48,51,54,48,21,66,75,70,70,46,57,56,71,60,54,51,53,52,34,52,77,68,70,30,44,79,36,88,66,73,78,72,88,79,81,88,49,64,67,60,50,52,53,51,52,52,52,53,51,54,54,48,64,72,27,51,55,78,56,58,67,77,75,88,129

Sequence (336 aa):
MQKDIQTLDQYSIMLCDDTLINHFGCHSTPRKDALFPLKVNDNECLLLPAPEFSAFLYRGQNEYFEVCKPTLSRKMAASDKLKSILQKIEFLSTIKTYPLTKIFQTKYFLERYPDVPNYKLKIDYEAIAQHYEFKTNHLDFSRDKEVAMFFMTCSYDPKNKKFTPISDDSMGVMYSYDFKLGILQNIHSINPIGFQPYSRPDKQKAFSIVFNKNLNFNDFDFVQKEEIKLTKELCEKYYDMFEGGAKLFPKDEISELAYEIQNSNFISKDTIEFYSQTSKISKKMIVKSLEQNGISITDNKYRFNISDMEKFNKNLQNIINDLENRISPRGIVYPL